Protein 6KWS (pdb70)

Organism: Candida albicans (strain SC5314 / ATCC MYA-2876) (NCBI:txid237561)

Structure (mmCIF, N/CA/C/O backbone):
data_6KWS
#
_entry.id   6KWS
#
_cell.length_a   149.594
_cell.length_b   149.594
_cell.length_c   149.594
_cell.angle_alpha   90.00
_cell.angle_beta   90.00
_cell.angle_gamma   90.00
#
_symmetry.space_group_name_H-M   'I 2 3'
#
loop_
_entity.id
_entity.type
_entity.pdbx_description
1 polymer 'Methylglyoxal reductase (NADPH-dependent)'
2 water water
#
loop_
_atom_site.group_PDB
_atom_site.id
_atom_site.type_symbol
_atom_site.label_atom_id
_atom_site.label_alt_id
_atom_site.label_comp_id
_atom_site.label_asym_id
_atom_site.label_entity_id
_atom_site.label_seq_id
_atom_site.pdbx_PDB_ins_code
_atom_site.Cartn_x
_atom_site.Cartn_y
_atom_site.Cartn_z
_atom_site.occupancy
_atom_site.B_iso_or_equiv
_atom_site.auth_seq_id
_atom_site.auth_comp_id
_atom_site.auth_asym_id
_atom_site.auth_atom_id
_atom_site.pdbx_PDB_model_num
ATOM 1 N N . PRO A 1 1 ? 39.568 49.161 76.785 1.00 69.97 4 PRO A N 1
ATOM 2 C CA . PRO A 1 1 ? 38.265 49.138 76.090 1.00 72.04 4 PRO A CA 1
ATOM 3 C C . PRO A 1 1 ? 38.174 48.067 74.991 1.00 69.38 4 PRO A C 1
ATOM 4 O O . PRO A 1 1 ? 38.142 48.428 73.817 1.00 74.86 4 PRO A O 1
ATOM 8 N N . ILE A 1 2 ? 38.101 46.780 75.358 1.00 58.92 5 ILE A N 1
ATOM 9 C CA . ILE A 1 2 ? 38.374 45.686 74.425 1.00 54.55 5 ILE A CA 1
ATOM 10 C C . ILE A 1 2 ? 37.082 45.181 73.778 1.00 53.37 5 ILE A C 1
ATOM 11 O O . ILE A 1 2 ? 36.012 45.166 74.391 1.00 57.00 5 ILE A O 1
ATOM 16 N N . THR A 1 3 ? 37.184 44.782 72.511 1.00 48.55 6 THR A N 1
ATOM 17 C CA . THR A 1 3 ? 36.048 44.598 71.615 1.00 46.67 6 THR A CA 1
ATOM 18 C C . THR A 1 3 ? 35.842 43.121 71.295 1.00 52.05 6 THR A C 1
ATOM 19 O O . THR A 1 3 ? 36.792 42.420 70.929 1.00 47.96 6 THR A O 1
ATOM 23 N N . VAL A 1 4 ? 34.588 42.667 71.366 1.00 50.69 7 VAL A N 1
ATOM 24 C CA . VAL A 1 4 ? 34.238 41.263 71.187 1.00 45.03 7 VAL A CA 1
ATOM 25 C C . VAL A 1 4 ? 33.215 41.140 70.072 1.00 43.50 7 VAL A C 1
ATOM 26 O O . VAL A 1 4 ? 32.205 41.851 70.079 1.00 49.77 7 VAL A O 1
ATOM 30 N N . ILE A 1 5 ? 33.460 40.226 69.131 1.00 41.96 8 ILE A N 1
ATOM 31 C CA . ILE A 1 5 ? 32.487 39.887 68.097 1.00 41.53 8 ILE A CA 1
ATOM 32 C C . ILE A 1 5 ? 31.717 38.642 68.521 1.00 42.04 8 ILE A C 1
ATOM 33 O O . ILE A 1 5 ? 32.315 37.628 68.903 1.00 39.42 8 ILE A O 1
ATOM 38 N N . VAL A 1 6 ? 30.393 38.706 68.429 1.00 37.22 9 VAL A N 1
ATOM 39 C CA . VAL A 1 6 ? 29.527 37.601 68.792 1.00 36.30 9 VAL A CA 1
ATOM 40 C C . VAL A 1 6 ? 28.625 37.324 67.602 1.00 38.26 9 VAL A C 1
ATOM 41 O O . VAL A 1 6 ? 27.846 38.193 67.196 1.00 43.31 9 VAL A O 1
ATOM 45 N N . SER A 1 7 ? 28.723 36.127 67.041 1.00 37.87 10 SER A N 1
ATOM 46 C CA . SER A 1 7 ? 27.866 35.761 65.926 1.00 40.20 10 SER A CA 1
ATOM 47 C C . SER A 1 7 ? 26.559 35.172 66.429 1.00 41.66 10 SER A C 1
ATOM 48 O O . SER A 1 7 ? 26.518 34.513 67.472 1.00 40.04 10 SER A O 1
ATOM 51 N N . GLY A 1 8 ? 25.490 35.397 65.661 1.00 39.50 11 GLY A N 1
ATOM 52 C CA . GLY A 1 8 ? 24.178 34.898 66.021 1.00 39.02 11 GLY A CA 1
ATOM 53 C C . GLY A 1 8 ? 23.683 35.501 67.321 1.00 46.62 11 GLY A C 1
ATOM 54 O O . GLY A 1 8 ? 23.213 34.781 68.211 1.00 44.40 11 GLY A O 1
ATOM 55 N N . ALA A 1 9 ? 23.770 36.833 67.431 1.00 44.05 12 ALA A N 1
ATOM 56 C CA . ALA A 1 9 ? 23.612 37.525 68.704 1.00 37.55 12 ALA A CA 1
ATOM 57 C C . ALA A 1 9 ? 22.185 37.509 69.250 1.00 46.58 12 ALA A C 1
ATOM 58 O O . ALA A 1 9 ? 21.989 37.856 70.426 1.00 43.37 12 ALA A O 1
ATOM 60 N N . THR A 1 10 ? 21.186 37.132 68.444 1.00 44.82 13 THR A N 1
ATOM 61 C CA . THR A 1 10 ? 19.827 36.991 68.953 1.00 42.78 13 THR A CA 1
ATOM 62 C C . THR A 1 10 ? 19.498 35.577 69.419 1.00 41.41 13 THR A C 1
ATOM 63 O O . THR A 1 10 ? 18.381 35.356 69.900 1.00 39.80 13 THR A O 1
ATOM 67 N N . GLY A 1 11 ? 20.413 34.615 69.263 1.00 32.80 14 GLY A N 1
ATOM 68 C CA . GLY A 1 11 ? 20.168 33.269 69.753 1.00 30.85 14 GLY A CA 1
ATOM 69 C C . GLY A 1 11 ? 19.984 33.224 71.271 1.00 35.70 14 GLY A C 1
ATOM 70 O O . GLY A 1 11 ? 20.206 34.194 72.003 1.00 38.23 14 GLY A O 1
ATOM 71 N N . PHE A 1 12 ? 19.589 32.039 71.744 1.00 29.02 15 PHE A N 1
ATOM 72 C CA . PHE A 1 12 ? 19.211 31.831 73.145 1.00 27.57 15 PHE A CA 1
ATOM 73 C C . PHE A 1 12 ? 20.400 32.009 74.087 1.00 32.32 15 PHE A C 1
ATOM 74 O O . PHE A 1 12 ? 20.378 32.848 74.996 1.00 37.24 15 PHE A O 1
ATOM 82 N N . ILE A 1 13 ? 21.446 31.209 73.905 1.00 34.70 16 ILE A N 1
ATOM 83 C CA . ILE A 1 13 ? 22.656 31.420 74.694 1.00 31.46 16 ILE A CA 1
ATOM 84 C C . ILE A 1 13 ? 23.233 32.799 74.407 1.00 34.82 16 ILE A C 1
ATOM 85 O O . ILE A 1 13 ? 23.709 33.488 75.316 1.00 36.73 16 ILE A O 1
ATOM 90 N N . ALA A 1 14 ? 23.175 33.238 73.144 1.00 37.77 17 ALA A N 1
ATOM 91 C CA . ALA A 1 14 ? 23.952 34.406 72.732 1.00 36.38 17 ALA A CA 1
ATOM 92 C C . ALA A 1 14 ? 23.475 35.673 73.431 1.00 38.49 17 ALA A C 1
ATOM 93 O O . ALA A 1 14 ? 24.287 36.436 73.976 1.00 37.59 17 ALA A O 1
ATOM 95 N N . GLN A 1 15 ? 22.160 35.913 73.428 1.00 36.36 18 GLN A N 1
ATOM 96 C CA . GLN A 1 15 ? 21.619 37.068 74.135 1.00 36.74 18 GLN A CA 1
ATOM 97 C C . GLN A 1 15 ? 22.146 37.136 75.562 1.00 36.20 18 GLN A C 1
ATOM 98 O O . GLN A 1 15 ? 22.453 38.218 76.075 1.00 37.69 18 GLN A O 1
ATOM 104 N N . HIS A 1 16 ? 22.274 35.984 76.214 1.00 36.14 19 HIS A N 1
ATOM 105 C CA . HIS A 1 16 ? 22.783 35.974 77.576 1.00 33.73 19 HIS A CA 1
ATOM 106 C C . HIS A 1 16 ? 24.256 36.362 77.613 1.00 36.63 19 HIS A C 1
ATOM 107 O O . HIS A 1 16 ? 24.677 37.157 78.468 1.00 35.13 19 HIS A O 1
ATOM 114 N N . VAL A 1 17 ? 25.048 35.835 76.677 1.00 34.06 20 VAL A N 1
ATOM 115 C CA . VAL A 1 17 ? 26.441 36.253 76.560 1.00 34.82 20 VAL A CA 1
ATOM 116 C C . VAL A 1 17 ? 26.525 37.765 76.359 1.00 36.25 20 VAL A C 1
ATOM 117 O O . VAL A 1 17 ? 27.314 38.463 77.013 1.00 33.90 20 VAL A O 1
ATOM 121 N N . VAL A 1 18 ? 25.688 38.293 75.465 1.00 32.24 21 VAL A N 1
ATOM 122 C CA . VAL A 1 18 ? 25.711 39.720 75.169 1.00 33.23 21 VAL A CA 1
ATOM 123 C C . VAL A 1 18 ? 25.432 40.533 76.427 1.00 36.10 21 VAL A C 1
ATOM 124 O O . VAL A 1 18 ? 26.163 41.481 76.753 1.00 34.81 21 VAL A O 1
ATOM 128 N N . LYS A 1 19 ? 24.359 40.179 77.145 1.00 36.84 22 LYS A N 1
ATOM 129 C CA . LYS A 1 19 ? 24.020 40.863 78.391 1.00 32.90 22 LYS A CA 1
ATOM 130 C C . LYS A 1 19 ? 25.182 40.825 79.376 1.00 32.77 22 LYS A C 1
ATOM 131 O O . LYS A 1 19 ? 25.549 41.846 79.966 1.00 31.57 22 LYS A O 1
ATOM 137 N N . GLN A 1 20 ? 25.788 39.654 79.560 1.00 35.73 23 GLN A N 1
ATOM 138 C CA . GLN A 1 20 ? 26.904 39.580 80.495 1.00 36.66 23 GLN A CA 1
ATOM 139 C C . GLN A 1 20 ? 28.121 40.341 79.982 1.00 41.88 23 GLN A C 1
ATOM 140 O O . GLN A 1 20 ? 28.800 41.017 80.764 1.00 43.21 23 GLN A O 1
ATOM 146 N N . LEU A 1 21 ? 28.411 40.252 78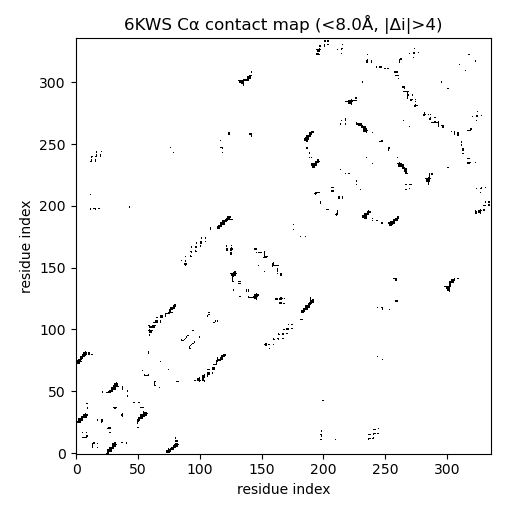.677 1.00 38.35 24 LEU A N 1
ATOM 147 C CA . LEU A 1 21 ? 29.508 41.033 78.112 1.00 33.82 24 LEU A CA 1
ATOM 148 C C . LEU A 1 21 ? 29.293 42.529 78.325 1.00 38.87 24 LEU A C 1
ATOM 149 O O . LEU A 1 21 ? 30.215 43.234 78.734 1.00 44.97 24 LEU A O 1
ATOM 154 N N . LEU A 1 22 ? 28.081 43.039 78.058 1.00 40.83 25 LEU A N 1
ATOM 155 C CA . LEU A 1 22 ? 27.833 44.475 78.234 1.00 37.64 25 LEU A CA 1
ATOM 156 C C . LEU A 1 22 ? 28.082 44.914 79.666 1.00 42.01 25 LEU A C 1
ATOM 157 O O . LEU A 1 22 ? 28.608 46.009 79.906 1.00 49.87 25 LEU A O 1
ATOM 162 N N . ALA A 1 23 ? 27.700 44.080 80.633 1.00 41.96 26 ALA A N 1
ATOM 163 C CA . ALA A 1 23 ? 27.853 44.431 82.040 1.00 42.63 26 ALA A CA 1
ATOM 164 C C . ALA A 1 23 ? 29.298 44.382 82.518 1.00 44.90 26 ALA A C 1
ATOM 165 O O . ALA A 1 23 ? 29.569 44.813 83.637 1.00 54.58 26 ALA A O 1
ATOM 167 N N . LYS A 1 24 ? 30.222 43.845 81.726 1.00 47.39 27 LYS A N 1
ATOM 168 C CA . LYS A 1 24 ? 31.647 43.945 82.007 1.00 47.78 27 LYS A CA 1
ATOM 169 C C . LYS A 1 24 ? 32.319 45.001 81.132 1.00 49.33 27 LYS A C 1
ATOM 170 O O . LYS A 1 24 ? 33.535 44.963 80.940 1.00 50.82 27 LYS A O 1
ATOM 176 N N . ASN A 1 25 ? 31.537 45.928 80.582 1.00 49.60 28 ASN A N 1
ATOM 177 C CA . ASN A 1 25 ? 32.044 47.062 79.809 1.00 55.21 28 ASN A CA 1
ATOM 178 C C . ASN A 1 25 ? 32.945 46.635 78.647 1.00 52.37 28 ASN A C 1
ATOM 179 O O . ASN A 1 25 ? 33.920 47.320 78.323 1.00 52.12 28 ASN A O 1
ATOM 184 N N . TYR A 1 26 ? 32.630 45.517 77.999 1.00 46.45 29 TYR A N 1
ATOM 185 C CA . TYR A 1 26 ? 33.217 45.244 76.695 1.00 46.61 29 TYR A CA 1
ATOM 186 C C . TYR A 1 26 ? 32.453 45.983 75.605 1.00 49.20 29 TYR A C 1
ATOM 187 O O . TYR A 1 26 ? 31.275 46.323 75.755 1.00 50.05 29 TYR A O 1
ATOM 196 N N . GLN A 1 27 ? 33.127 46.231 74.494 1.00 48.42 30 GLN A N 1
ATOM 197 C CA . GLN A 1 27 ? 32.435 46.712 73.310 1.00 54.94 30 GLN A CA 1
ATOM 198 C C . GLN A 1 27 ? 32.040 45.490 72.491 1.00 49.66 30 GLN A C 1
ATOM 199 O O . GLN A 1 27 ? 32.896 44.680 72.113 1.00 47.43 30 GLN A O 1
ATOM 205 N N . VAL A 1 28 ? 30.743 45.332 72.261 1.00 45.46 31 VAL A N 1
ATOM 206 C CA . VAL A 1 28 ? 30.203 44.141 71.624 1.00 45.17 31 VAL A CA 1
ATOM 207 C C . VAL A 1 28 ? 29.754 44.488 70.215 1.00 39.03 31 VAL A C 1
ATOM 208 O O . VAL A 1 28 ? 29.052 45.482 69.999 1.00 42.29 31 VAL A O 1
ATOM 212 N N . ILE A 1 29 ? 30.171 43.672 69.263 1.00 36.48 32 ILE A N 1
ATOM 213 C CA . ILE A 1 29 ? 29.665 43.719 67.905 1.00 43.75 32 ILE A CA 1
ATOM 214 C C . ILE A 1 29 ? 28.984 42.387 67.657 1.00 40.70 32 ILE A C 1
ATOM 215 O O . ILE A 1 29 ? 29.648 41.347 67.544 1.00 41.72 32 ILE A O 1
ATOM 220 N N . GLY A 1 30 ? 27.674 42.401 67.582 1.00 35.30 33 GLY A N 1
ATOM 221 C CA . GLY A 1 30 ? 26.952 41.187 67.309 1.00 36.04 33 GLY A CA 1
ATOM 222 C C . GLY A 1 30 ? 26.717 41.054 65.825 1.00 38.13 33 GLY A C 1
ATOM 223 O O . GLY A 1 30 ? 26.577 42.037 65.115 1.00 43.00 33 GLY A O 1
ATOM 224 N N . THR A 1 31 ? 26.694 39.822 65.348 1.00 35.39 34 THR A N 1
ATOM 225 C CA . THR A 1 31 ? 26.260 39.603 63.985 1.00 37.40 34 THR A CA 1
ATOM 226 C C . THR A 1 31 ? 24.859 39.026 64.034 1.00 40.82 34 THR A C 1
ATOM 227 O O . THR A 1 31 ? 24.529 38.221 64.917 1.00 38.28 34 THR A O 1
ATOM 231 N N . VAL A 1 32 ? 24.033 39.474 63.097 1.00 39.55 35 VAL A N 1
ATOM 232 C CA . VAL A 1 32 ? 22.637 39.088 63.017 1.00 41.95 35 VAL A CA 1
ATOM 233 C C . VAL A 1 32 ? 22.332 38.890 61.550 1.00 39.72 35 VAL A C 1
ATOM 234 O O . VAL A 1 32 ? 23.093 39.317 60.681 1.00 43.68 35 VAL A O 1
ATOM 238 N N . ARG A 1 33 ? 21.197 38.248 61.276 1.00 42.50 36 ARG A N 1
ATOM 239 C CA . ARG A 1 33 ? 20.874 37.856 59.907 1.00 49.08 36 ARG A CA 1
ATOM 240 C C . ARG A 1 33 ? 20.102 38.913 59.132 1.00 49.23 36 ARG A C 1
ATOM 241 O O . ARG A 1 33 ? 20.000 38.776 57.906 1.00 48.26 36 ARG A O 1
ATOM 249 N N . SER A 1 34 ? 19.550 39.940 59.799 1.00 39.77 37 SER A N 1
ATOM 250 C CA . SER A 1 34 ? 18.820 41.006 59.118 1.00 39.34 37 SER A CA 1
ATOM 251 C C . SER A 1 34 ? 18.845 42.277 59.958 1.00 44.04 37 SER A C 1
ATOM 252 O O . SER A 1 34 ? 19.212 42.260 61.134 1.00 45.21 37 SER A O 1
ATOM 255 N N . THR A 1 35 ? 18.434 43.388 59.332 1.00 42.93 38 THR A N 1
ATOM 256 C CA . THR A 1 35 ? 18.287 44.647 60.059 1.00 44.02 38 THR A CA 1
ATOM 257 C C . THR A 1 35 ? 17.223 44.537 61.146 1.00 42.94 38 THR A C 1
ATOM 258 O O . THR A 1 35 ? 17.394 45.075 62.250 1.00 41.78 38 THR A O 1
ATOM 262 N N . ALA A 1 36 ? 16.107 43.862 60.849 1.00 39.04 39 ALA A N 1
ATOM 263 C CA . ALA A 1 36 ? 15.081 43.659 61.869 1.00 41.09 39 ALA A CA 1
ATOM 264 C C . ALA A 1 36 ? 15.668 42.990 63.106 1.00 40.11 39 ALA A C 1
ATOM 265 O O . ALA A 1 36 ? 15.520 43.495 64.224 1.00 35.62 39 ALA A O 1
ATOM 267 N N . LYS A 1 37 ? 16.364 41.863 62.915 1.00 37.55 40 LYS A N 1
ATOM 268 C CA . LYS A 1 37 ? 16.990 41.178 64.040 1.00 39.42 40 LYS A CA 1
ATOM 269 C C . LYS A 1 37 ? 17.908 42.111 64.815 1.00 41.02 40 LYS A C 1
ATOM 270 O O . LYS A 1 37 ? 17.907 42.100 66.051 1.00 40.05 40 LYS A O 1
ATOM 276 N N . GLY A 1 38 ? 18.682 42.938 64.100 1.00 40.20 41 GLY A N 1
ATOM 277 C CA . GLY A 1 38 ? 19.661 43.797 64.753 1.00 33.85 41 GLY A CA 1
ATOM 278 C C . GLY A 1 38 ? 19.028 44.978 65.463 1.00 37.74 41 GLY A C 1
ATOM 279 O O . GLY A 1 38 ? 19.349 45.255 66.623 1.00 37.01 41 GLY A O 1
ATOM 280 N N . ASP A 1 39 ? 18.123 45.692 64.778 1.00 38.74 42 ASP A N 1
ATOM 281 C CA . ASP A 1 39 ? 17.368 46.753 65.443 1.00 44.21 42 ASP A CA 1
ATOM 282 C C . ASP A 1 39 ? 16.678 46.221 66.691 1.00 43.08 42 ASP A C 1
ATOM 283 O O . ASP A 1 39 ? 16.666 46.876 67.741 1.00 40.50 42 ASP A O 1
ATOM 288 N N . HIS A 1 40 ? 16.113 45.017 66.594 1.00 42.82 43 HIS A N 1
ATOM 289 C CA . HIS A 1 40 ? 15.448 44.411 67.737 1.00 38.48 43 HIS A CA 1
ATOM 290 C C . HIS A 1 40 ? 16.411 44.244 68.899 1.00 40.32 43 HIS A C 1
ATOM 291 O O . HIS A 1 40 ? 16.106 44.613 70.041 1.00 37.19 43 HIS A O 1
ATOM 298 N N . LEU A 1 41 ? 17.587 43.694 68.619 1.00 40.34 44 LEU A N 1
ATOM 299 C CA . LEU A 1 41 ? 18.559 43.459 69.672 1.00 36.60 44 LEU A CA 1
ATOM 300 C C . LEU A 1 41 ? 18.961 44.761 70.339 1.00 41.46 44 LEU A C 1
ATOM 301 O O . LEU A 1 41 ? 18.998 44.844 71.572 1.00 42.82 44 LEU A O 1
ATOM 306 N N . LEU A 1 42 ? 19.239 45.805 69.549 1.00 39.80 45 LEU A N 1
ATOM 307 C CA . LEU A 1 42 ? 19.663 47.042 70.192 1.00 39.12 45 LEU A CA 1
ATOM 308 C C . LEU A 1 42 ? 18.536 47.644 71.028 1.00 43.49 45 LEU A C 1
ATOM 309 O O . LEU A 1 42 ? 18.808 48.292 72.044 1.00 45.08 45 LEU A O 1
ATOM 314 N N . LYS A 1 43 ? 17.272 47.403 70.664 1.00 38.01 46 LYS A N 1
ATOM 315 C CA . LYS A 1 43 ? 16.176 47.971 71.443 1.00 37.57 46 LYS A CA 1
ATOM 316 C C . LYS A 1 43 ? 15.969 47.237 72.771 1.00 40.10 46 LYS A C 1
ATOM 317 O O . LYS A 1 43 ? 15.703 47.872 73.801 1.00 41.69 46 LYS A O 1
ATOM 323 N N . LEU A 1 44 ? 16.042 45.903 72.767 1.00 39.87 47 LEU A N 1
ATOM 324 C CA . LEU A 1 44 ? 15.979 45.155 74.022 1.00 36.36 47 LEU A CA 1
ATOM 325 C C . LEU A 1 44 ? 16.931 45.731 75.058 1.00 40.96 47 LEU A C 1
ATOM 326 O O . LEU A 1 44 ? 16.570 45.873 76.231 1.00 46.99 47 LEU A O 1
ATOM 331 N N . PHE A 1 45 ? 18.149 46.082 74.646 1.00 39.14 48 PHE A N 1
ATOM 332 C CA . PHE A 1 45 ? 19.135 46.622 75.569 1.00 36.59 48 PHE A CA 1
ATOM 333 C C . PHE A 1 45 ? 19.090 48.141 75.649 1.00 38.32 48 PHE A C 1
ATOM 334 O O . PHE A 1 45 ? 19.934 48.739 76.318 1.00 38.78 48 PHE A O 1
ATOM 342 N N . ASN A 1 46 ? 18.130 48.770 74.978 1.00 38.95 49 ASN A N 1
ATOM 343 C CA . ASN A 1 46 ? 17.951 50.217 75.016 1.00 38.09 49 ASN A CA 1
ATOM 344 C C . ASN A 1 46 ? 19.151 50.953 74.443 1.00 40.53 49 ASN A C 1
ATOM 345 O O . ASN A 1 46 ? 19.581 51.970 74.982 1.00 48.52 49 ASN A O 1
ATOM 350 N N . ASN A 1 47 ? 19.686 50.441 73.333 1.00 42.78 50 ASN A N 1
ATOM 351 C CA . ASN A 1 47 ? 20.711 51.082 72.521 1.00 44.58 50 ASN A CA 1
ATOM 352 C C . ASN A 1 47 ? 21.869 51.642 73.368 1.00 45.42 50 ASN A C 1
ATOM 353 O O . ASN A 1 47 ? 22.120 52.870 73.323 1.00 45.01 50 ASN A O 1
ATOM 358 N N . PRO A 1 48 ? 22.565 50.815 74.117 1.00 44.75 51 PRO A N 1
ATOM 359 C CA . PRO A 1 48 ? 23.753 51.304 74.821 1.00 40.23 51 PRO A CA 1
ATOM 360 C C . PRO A 1 48 ? 24.854 51.680 73.838 1.00 47.23 51 PRO A C 1
ATOM 361 O O . PRO A 1 48 ? 24.859 51.274 72.670 1.00 46.12 51 PRO A O 1
ATOM 365 N N . LYS A 1 49 ? 25.787 52.496 74.345 1.00 52.06 52 LYS A N 1
ATOM 366 C CA . LYS A 1 49 ? 26.963 52.916 73.582 1.00 53.48 52 LYS A CA 1
ATOM 367 C C . LYS A 1 49 ? 27.821 51.722 73.186 1.00 52.51 52 LYS A C 1
ATOM 368 O O . LYS A 1 49 ? 28.385 51.687 72.087 1.00 47.80 52 LYS A O 1
ATOM 374 N N . ASN A 1 50 ? 27.931 50.735 74.076 1.00 52.05 53 ASN A N 1
ATOM 375 C CA . ASN A 1 50 ? 28.835 49.603 73.925 1.00 49.39 53 ASN A CA 1
ATOM 376 C C . ASN A 1 50 ? 28.329 48.526 72.969 1.00 49.66 53 ASN A C 1
ATOM 377 O O . ASN A 1 50 ? 28.962 47.464 72.890 1.00 45.17 53 ASN A O 1
ATOM 382 N N . LEU A 1 51 ? 27.218 48.743 72.261 1.00 40.49 54 LEU A N 1
ATOM 383 C CA . LEU A 1 51 ? 26.570 47.667 71.529 1.00 36.09 54 LEU A CA 1
ATOM 384 C C . LEU A 1 51 ? 26.297 48.097 70.105 1.00 34.83 54 LEU A C 1
ATOM 385 O O . LEU A 1 51 ? 25.778 49.190 69.877 1.00 46.04 54 LEU A O 1
ATOM 390 N N . SER A 1 52 ? 26.608 47.226 69.158 1.00 35.67 55 SER A N 1
ATOM 391 C CA . SER A 1 52 ? 26.339 47.491 67.751 1.00 38.29 55 SER A CA 1
ATOM 392 C C . SER A 1 52 ? 26.341 46.155 67.026 1.00 41.86 55 SER A C 1
ATOM 393 O O . SER A 1 52 ? 26.775 45.133 67.571 1.00 38.54 55 SER A O 1
ATOM 396 N N . TYR A 1 53 ? 25.875 46.177 65.778 1.00 40.83 56 TYR A N 1
ATOM 397 C CA . TYR A 1 53 ? 25.713 44.937 65.035 1.00 40.73 56 TYR A CA 1
ATOM 398 C C . TYR A 1 53 ? 26.130 45.088 63.576 1.00 41.38 56 TYR A C 1
ATOM 399 O O . TYR A 1 53 ? 26.113 46.184 63.008 1.00 43.89 56 TYR A O 1
ATOM 408 N N . GLU A 1 54 ? 26.493 43.958 62.975 1.00 43.45 57 GLU A N 1
ATOM 409 C CA . GLU A 1 54 ? 26.717 43.845 61.543 1.00 43.01 57 GLU A CA 1
ATOM 410 C C . GLU A 1 54 ? 25.893 42.681 61.015 1.00 40.43 57 GLU A C 1
ATOM 411 O O . GLU A 1 54 ? 25.569 41.746 61.750 1.00 45.20 57 GLU A O 1
ATOM 417 N N . ILE A 1 55 ? 25.547 42.731 59.735 1.00 44.10 58 ILE A N 1
ATOM 418 C CA . ILE A 1 55 ? 24.663 41.732 59.141 1.00 45.28 58 ILE A CA 1
ATOM 419 C C . ILE A 1 55 ? 25.472 40.666 58.419 1.00 47.03 58 ILE A C 1
ATOM 420 O O . ILE A 1 55 ? 26.298 40.982 57.554 1.00 45.05 58 ILE A O 1
ATOM 425 N N . VAL A 1 56 ? 25.214 39.401 58.763 1.00 44.70 59 VAL A N 1
ATOM 426 C CA . VAL A 1 56 ? 25.762 38.236 58.081 1.00 40.88 59 VAL A CA 1
ATOM 427 C C . VAL A 1 56 ? 24.619 37.263 57.828 1.00 48.30 59 VAL A C 1
ATOM 428 O O . VAL A 1 56 ? 24.211 36.526 58.737 1.00 46.93 59 VAL A O 1
ATOM 432 N N . GLU A 1 57 ? 24.109 37.237 56.586 1.00 53.78 60 GLU A N 1
ATOM 433 C CA . GLU A 1 57 ? 22.831 36.579 56.299 1.00 53.60 60 GLU A CA 1
ATOM 434 C C . GLU A 1 57 ? 22.932 35.057 56.350 1.00 54.86 60 GLU A C 1
ATOM 435 O O . GLU A 1 57 ? 22.031 34.402 56.888 1.00 55.53 60 GLU A O 1
ATOM 441 N N . ASP A 1 58 ? 23.997 34.465 55.799 1.00 54.38 61 ASP A N 1
ATOM 442 C CA . ASP A 1 58 ? 24.242 33.032 55.955 1.00 59.37 61 ASP A CA 1
ATOM 443 C C . ASP A 1 58 ? 25.626 32.844 56.546 1.00 57.89 61 ASP A C 1
ATOM 444 O O . ASP A 1 58 ? 26.626 33.134 55.882 1.00 60.05 61 ASP A O 1
ATOM 449 N N . VAL A 1 59 ? 25.684 32.346 57.788 1.00 58.49 62 VAL A N 1
ATOM 450 C CA . VAL A 1 59 ? 26.952 32.366 58.514 1.00 58.23 62 VAL A CA 1
ATOM 451 C C . VAL A 1 59 ? 27.834 31.188 58.154 1.00 51.58 62 VAL A C 1
ATOM 452 O O . VAL A 1 59 ? 28.995 31.151 58.570 1.00 54.14 62 VAL A O 1
ATOM 456 N N . GLY A 1 60 ? 27.353 30.264 57.332 1.00 54.98 63 GLY A N 1
ATOM 457 C CA . GLY A 1 60 ? 28.179 29.148 56.924 1.00 53.05 63 GLY A CA 1
ATOM 458 C C . GLY A 1 60 ? 28.839 29.281 55.564 1.00 55.28 63 GLY A C 1
ATOM 459 O O . GLY A 1 60 ? 29.688 28.452 55.218 1.00 58.01 63 GLY A O 1
ATOM 460 N N . THR A 1 61 ? 28.481 30.300 54.781 1.00 54.77 64 THR A N 1
ATOM 461 C CA . THR A 1 61 ? 28.998 30.407 53.421 1.00 53.50 64 THR A CA 1
ATOM 462 C C . THR A 1 61 ? 30.434 30.929 53.410 1.00 52.01 64 THR A C 1
ATOM 463 O O . THR A 1 61 ? 30.939 31.487 54.388 1.00 50.95 64 THR A O 1
ATOM 467 N N . LYS A 1 62 ? 31.093 30.737 52.272 1.00 57.66 65 LYS A N 1
ATOM 468 C CA . LYS A 1 62 ? 32.483 31.153 52.123 1.00 59.12 65 LYS A CA 1
ATOM 469 C C . LYS A 1 62 ? 32.591 32.666 52.250 1.00 53.87 65 LYS A C 1
ATOM 470 O O . LYS A 1 62 ? 31.892 33.404 51.551 1.00 49.57 65 LYS A O 1
ATOM 476 N N . GLY A 1 63 ? 33.443 33.132 53.157 1.00 52.69 66 GLY A N 1
ATOM 477 C CA . GLY A 1 63 ? 33.626 34.563 53.274 1.00 48.07 66 GLY A CA 1
ATOM 478 C C . GLY A 1 63 ? 32.531 35.325 53.996 1.00 55.94 66 GLY A C 1
ATOM 479 O O . GLY A 1 63 ? 32.550 36.561 53.980 1.00 53.47 66 GLY A O 1
ATOM 480 N N . ALA A 1 64 ? 31.585 34.637 54.649 1.00 55.70 67 ALA A N 1
ATOM 481 C CA . ALA A 1 64 ? 30.485 35.329 55.318 1.00 51.91 67 ALA A CA 1
ATOM 482 C C . ALA A 1 64 ? 30.987 36.385 56.301 1.00 51.42 67 ALA A C 1
ATOM 483 O O . ALA A 1 64 ? 30.392 37.464 56.423 1.00 50.72 67 ALA A O 1
ATOM 485 N N . PHE A 1 65 ? 32.093 36.105 56.992 1.00 47.88 68 PHE A N 1
ATOM 486 C CA . PHE A 1 65 ? 32.579 36.960 58.065 1.00 49.32 68 PHE A CA 1
ATOM 487 C C . PHE A 1 65 ? 33.767 37.845 57.669 1.00 56.18 68 PHE A C 1
ATOM 488 O O . PHE A 1 65 ? 34.405 38.427 58.557 1.00 54.78 68 PHE A O 1
ATOM 496 N N . ASP A 1 66 ? 34.081 37.976 56.372 1.00 54.81 69 ASP A N 1
ATOM 497 C CA . ASP A 1 66 ? 35.263 38.751 55.984 1.00 57.49 69 ASP A CA 1
ATOM 498 C C . ASP A 1 66 ? 35.031 40.237 56.184 1.00 54.94 69 ASP A C 1
ATOM 499 O O . ASP A 1 66 ? 35.821 40.918 56.849 1.00 54.57 69 ASP A O 1
ATOM 504 N N . LYS A 1 67 ? 33.950 40.755 55.602 1.00 53.03 70 LYS A N 1
ATOM 505 C CA . LYS A 1 67 ? 33.700 42.190 55.640 1.00 58.54 70 LYS A CA 1
ATOM 506 C C . LYS A 1 67 ? 33.590 42.696 57.076 1.00 56.45 70 LYS A C 1
ATOM 507 O O . LYS A 1 67 ? 34.119 43.769 57.403 1.00 53.72 70 LYS A O 1
ATOM 513 N N . VAL A 1 68 ? 32.973 41.918 57.964 1.00 51.81 71 VAL A N 1
ATOM 514 C CA . VAL A 1 68 ? 32.919 42.346 59.356 1.00 54.56 71 VAL A CA 1
ATOM 515 C C . VAL A 1 68 ? 34.298 42.239 60.013 1.00 53.38 71 VAL A C 1
ATOM 516 O O . VAL A 1 68 ? 34.677 43.094 60.824 1.00 56.62 71 VAL A O 1
ATOM 520 N N . LEU A 1 69 ? 35.082 41.216 59.660 1.00 48.05 72 LEU A N 1
ATOM 521 C CA . LEU A 1 69 ? 36.433 41.117 60.213 1.00 51.90 72 LEU A CA 1
ATOM 522 C C . LEU A 1 69 ? 37.335 42.251 59.732 1.00 55.41 72 LEU A C 1
ATOM 523 O O . LEU A 1 69 ? 38.148 42.775 60.507 1.00 58.00 72 LEU A O 1
ATOM 528 N N . GLN A 1 70 ? 37.214 42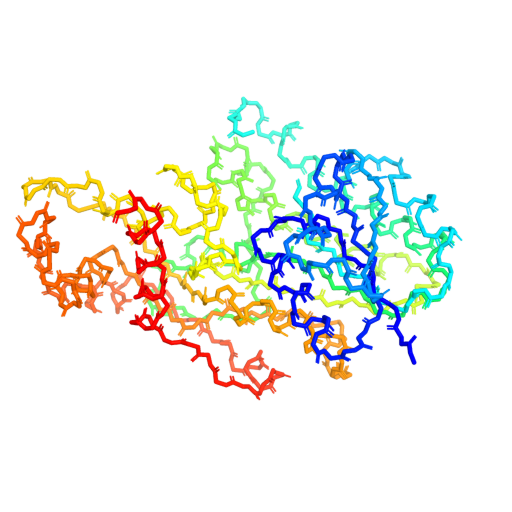.645 58.462 1.00 50.97 73 GLN A N 1
ATOM 529 C CA . GLN A 1 70 ? 38.057 43.721 57.950 1.00 51.22 73 GLN A CA 1
ATOM 530 C C . GLN A 1 70 ? 37.653 45.075 58.525 1.00 58.97 73 GLN A C 1
ATOM 531 O O . GLN A 1 70 ? 38.514 45.859 58.941 1.00 65.96 73 GLN A O 1
ATOM 537 N N . LYS A 1 71 ? 36.355 45.371 58.567 1.00 56.75 74 LYS A N 1
ATOM 538 C CA . LYS A 1 71 ? 35.911 46.654 59.100 1.00 54.80 74 LYS A CA 1
ATOM 539 C C . LYS A 1 71 ? 36.233 46.841 60.576 1.00 59.56 74 LYS A C 1
ATOM 540 O O . LYS A 1 71 ? 36.278 47.985 61.040 1.00 60.29 74 LYS A O 1
ATOM 546 N N . HIS A 1 72 ? 36.411 45.759 61.338 1.00 57.81 75 HIS A N 1
ATOM 547 C CA . HIS A 1 72 ? 36.612 45.903 62.778 1.00 60.36 75 HIS A CA 1
ATOM 548 C C . HIS A 1 72 ? 37.906 45.240 63.231 1.00 62.38 75 HIS A C 1
ATOM 549 O O . HIS A 1 72 ? 37.894 44.307 64.045 1.00 60.70 75 HIS A O 1
ATOM 556 N N . GLY A 1 73 ? 39.034 45.742 62.729 1.00 57.26 76 GLY A N 1
ATOM 557 C CA . GLY A 1 73 ? 40.328 45.168 63.044 1.00 50.69 76 GLY A CA 1
ATOM 558 C C . GLY A 1 73 ? 40.756 45.318 64.486 1.00 50.73 76 GLY A C 1
ATOM 559 O O . GLY A 1 73 ? 41.817 44.796 64.849 1.00 55.31 76 GLY A O 1
ATOM 560 N N . GLU A 1 74 ? 39.974 46.003 65.314 1.00 50.78 77 GLU A N 1
ATOM 561 C CA . GLU A 1 74 ? 40.298 46.140 66.728 1.00 52.09 77 GLU A CA 1
ATOM 562 C C . GLU A 1 74 ? 39.700 45.022 67.581 1.00 57.04 77 GLU A C 1
ATOM 563 O O . GLU A 1 74 ? 39.908 45.007 68.804 1.00 55.66 77 GLU A O 1
ATOM 569 N N . ALA A 1 75 ? 38.960 44.095 66.970 1.00 54.09 78 ALA A N 1
ATOM 570 C CA . ALA A 1 75 ? 38.392 42.974 67.707 1.00 53.02 78 ALA A CA 1
ATOM 571 C C . ALA A 1 75 ? 39.491 42.009 68.152 1.00 51.76 78 ALA A C 1
ATOM 572 O O . ALA A 1 75 ? 40.313 41.572 67.343 1.00 53.26 78 ALA A O 1
ATOM 574 N N . LYS A 1 76 ? 39.498 41.676 69.442 1.00 46.11 79 LYS A N 1
ATOM 575 C CA . LYS A 1 76 ? 40.448 40.732 70.008 1.00 50.78 79 LYS A CA 1
ATOM 576 C C . LYS A 1 76 ? 39.864 39.343 70.219 1.00 51.00 79 LYS A C 1
ATOM 577 O O . LYS A 1 76 ? 40.624 38.369 70.270 1.00 53.03 79 LYS A O 1
ATOM 583 N N . VAL A 1 77 ? 38.546 39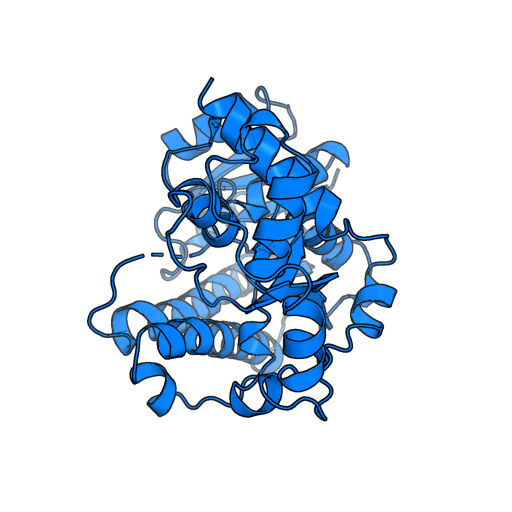.233 70.356 1.00 46.48 80 VAL A N 1
ATOM 584 C CA . VAL A 1 77 ? 37.880 37.981 70.682 1.00 42.88 80 VAL A CA 1
ATOM 585 C C . VAL A 1 77 ? 36.780 37.746 69.666 1.00 42.61 80 VAL A C 1
ATOM 586 O O . VAL A 1 77 ? 36.046 38.676 69.313 1.00 43.56 80 VAL A O 1
ATOM 590 N N . PHE A 1 78 ? 36.655 36.508 69.205 1.00 37.34 81 PHE A N 1
ATOM 591 C CA . PHE A 1 78 ? 35.534 36.109 68.364 1.00 41.23 81 PHE A CA 1
ATOM 592 C C . PHE A 1 78 ? 34.783 34.972 69.055 1.00 42.21 81 PHE A C 1
ATOM 593 O O . PHE A 1 78 ? 35.278 33.839 69.114 1.00 42.22 81 PHE A O 1
ATOM 601 N N . LEU A 1 79 ? 33.585 35.271 69.564 1.00 39.31 82 LEU A N 1
ATOM 602 C CA . LEU A 1 79 ? 32.690 34.274 70.146 1.00 38.69 82 LEU A CA 1
ATOM 603 C C . LEU A 1 79 ? 31.735 33.780 69.066 1.00 39.93 82 LEU A C 1
ATOM 604 O O . LEU A 1 79 ? 30.858 34.524 68.619 1.00 44.52 82 LEU A O 1
ATOM 609 N N . HIS A 1 80 ? 31.880 32.529 68.664 1.00 37.73 83 HIS A N 1
ATOM 610 C CA . HIS A 1 80 ? 31.082 31.971 67.577 1.00 39.35 83 HIS A CA 1
ATOM 611 C C . HIS A 1 80 ? 29.923 31.193 68.199 1.00 39.99 83 HIS A C 1
ATOM 612 O O . HIS A 1 80 ? 30.108 30.104 68.746 1.00 42.28 83 HIS A O 1
ATOM 619 N N . LEU A 1 81 ? 28.727 31.759 68.148 1.00 39.80 84 LEU A N 1
ATOM 620 C CA . LEU A 1 81 ? 27.571 31.077 68.701 1.00 38.98 84 LEU A CA 1
ATOM 621 C C . LEU A 1 81 ? 26.508 30.745 67.668 1.00 41.92 84 LEU A C 1
ATOM 622 O O . LEU A 1 81 ? 25.585 29.988 67.990 1.00 45.98 84 LEU A O 1
ATOM 627 N N . ALA A 1 82 ? 26.631 31.247 66.437 1.00 44.78 85 ALA A N 1
ATOM 628 C CA . ALA A 1 82 ? 25.578 31.121 65.433 1.00 50.93 85 ALA A CA 1
ATOM 629 C C . ALA A 1 82 ? 25.361 29.668 64.989 1.00 60.00 85 ALA A C 1
ATOM 630 O O . ALA A 1 82 ? 26.298 28.860 64.920 1.00 54.68 85 ALA A O 1
ATOM 632 N N . SER A 1 83 ? 24.100 29.350 64.670 1.00 65.99 86 SER A N 1
ATOM 633 C CA . SER A 1 83 ? 23.697 28.021 64.183 1.00 70.26 86 SER A CA 1
ATOM 634 C C . SER A 1 83 ? 23.534 27.979 62.650 1.00 67.07 86 SER A C 1
ATOM 635 O O . SER A 1 83 ? 22.457 28.255 62.103 1.00 65.56 86 SER A O 1
ATOM 638 N N . PHE A 1 87 ? 15.387 22.892 59.420 1.00 77.84 90 PHE A N 1
ATOM 639 C CA . PHE A 1 87 ? 14.544 22.584 60.574 1.00 87.53 90 PHE A CA 1
ATOM 640 C C . PHE A 1 87 ? 13.882 21.181 60.467 1.00 95.66 90 PHE A C 1
ATOM 641 O O . PHE A 1 87 ? 13.838 20.460 61.469 1.00 89.05 90 PHE A O 1
ATOM 643 N N . ASN A 1 88 ? 13.371 20.802 59.287 1.00 89.96 91 ASN A N 1
ATOM 644 C CA . ASN A 1 88 ? 12.900 19.441 59.041 1.00 91.09 91 ASN A CA 1
ATOM 645 C C . ASN A 1 88 ? 13.728 18.849 57.917 1.00 89.26 91 ASN A C 1
ATOM 646 O O . ASN A 1 88 ? 13.769 19.388 56.800 1.00 90.98 91 ASN A O 1
ATOM 651 N N . VAL A 1 89 ? 14.313 17.691 58.208 1.00 89.79 92 VAL A N 1
ATOM 652 C CA . VAL A 1 89 ? 15.511 17.205 57.538 1.00 85.58 92 VAL A CA 1
ATOM 653 C C . VAL A 1 89 ? 15.135 16.074 56.592 1.00 80.47 92 VAL A C 1
ATOM 654 O O . VAL A 1 89 ? 14.578 15.055 57.015 1.00 75.03 92 VAL A O 1
ATOM 658 N N . THR A 1 90 ? 15.416 16.263 55.306 1.00 80.76 93 THR A N 1
ATOM 659 C CA . THR A 1 90 ? 15.240 15.206 54.316 1.00 82.44 93 THR A CA 1
ATOM 660 C C . THR A 1 90 ? 16.524 14.391 54.177 1.00 81.54 93 THR A C 1
ATOM 661 O O . THR A 1 90 ? 16.605 13.275 54.703 1.00 79.80 93 THR A O 1
ATOM 665 N N . ASP A 1 91 ? 17.519 14.925 53.457 1.00 78.27 94 ASP A N 1
ATOM 666 C CA . ASP A 1 91 ? 18.854 14.337 53.428 1.00 72.65 94 ASP A CA 1
ATOM 667 C C . ASP A 1 91 ? 19.663 14.929 54.567 1.00 65.99 94 ASP A C 1
ATOM 668 O O . ASP A 1 91 ? 19.987 16.119 54.558 1.00 71.23 94 ASP A O 1
ATOM 673 N N . VAL A 1 92 ? 20.019 14.081 55.524 1.00 62.73 95 VAL A N 1
ATOM 674 C CA . VAL A 1 92 ? 20.875 14.509 56.617 1.00 59.38 95 VAL A CA 1
ATOM 675 C C . VAL A 1 92 ? 22.252 14.931 56.119 1.00 55.71 95 VAL A C 1
ATOM 676 O O . VAL A 1 92 ? 22.890 15.800 56.718 1.00 56.75 95 VAL A O 1
ATOM 680 N N . GLU A 1 93 ? 22.738 14.336 55.026 1.00 57.83 96 GLU A N 1
ATOM 681 C CA . GLU A 1 93 ? 24.101 14.639 54.592 1.00 56.79 96 GLU A CA 1
ATOM 682 C C . GLU A 1 93 ? 24.222 16.069 54.074 1.00 60.19 96 GLU A C 1
ATOM 683 O O . GLU A 1 93 ? 25.127 16.809 54.481 1.00 55.71 96 GLU A O 1
ATOM 689 N N . LYS A 1 94 ? 23.329 16.476 53.164 1.00 63.93 97 LYS A N 1
ATOM 690 C CA . LYS A 1 94 ? 23.444 17.813 52.587 1.00 64.64 97 LYS A CA 1
ATOM 691 C C . LYS A 1 94 ? 22.854 18.885 53.499 1.00 58.78 97 LYS A C 1
ATOM 692 O O . LYS A 1 94 ? 23.296 20.037 53.464 1.00 55.78 97 LYS A O 1
ATOM 698 N N . GLU A 1 95 ? 21.871 18.547 54.315 1.00 54.10 98 GLU A N 1
ATOM 699 C CA . GLU A 1 95 ? 21.203 19.577 55.098 1.00 59.55 98 GLU A CA 1
ATOM 700 C C . GLU A 1 95 ? 21.806 19.783 56.484 1.00 61.36 98 GLU A C 1
ATOM 701 O O . GLU A 1 95 ? 21.606 20.851 57.073 1.00 63.61 98 GLU A O 1
ATOM 707 N N . LEU A 1 96 ? 22.558 18.816 57.009 1.00 56.78 99 LEU A N 1
ATOM 708 C CA . LEU A 1 96 ? 23.102 18.932 58.356 1.00 51.53 99 LEU A CA 1
ATOM 709 C C . LEU A 1 96 ? 24.614 18.776 58.427 1.00 54.72 99 LEU A C 1
ATOM 710 O O . LEU A 1 96 ? 25.290 19.634 59.017 1.00 52.70 99 LEU A O 1
ATOM 715 N N . LEU A 1 97 ? 25.176 17.700 57.860 1.00 54.61 100 LEU A N 1
ATOM 716 C CA . LEU A 1 97 ? 26.573 17.364 58.138 1.00 50.17 100 LEU A CA 1
ATOM 717 C C . LEU A 1 97 ? 27.540 18.251 57.368 1.00 50.39 100 LEU A C 1
ATOM 718 O O . LEU A 1 97 ? 28.443 18.854 57.961 1.00 52.58 100 LEU A O 1
ATOM 723 N N . LEU A 1 98 ? 27.368 18.352 56.051 1.00 51.48 101 LEU A N 1
ATOM 724 C CA . LEU A 1 98 ? 28.228 19.249 55.281 1.00 48.93 101 LEU A CA 1
ATOM 725 C C . LEU A 1 98 ? 28.111 20.695 55.733 1.00 50.95 101 LEU A C 1
ATOM 726 O O . LEU A 1 98 ? 29.156 21.311 56.009 1.00 53.90 101 LEU A O 1
ATOM 731 N N . PRO A 1 99 ? 26.914 21.289 55.876 1.00 52.26 102 PRO A N 1
ATOM 732 C CA . PRO A 1 99 ? 26.846 22.679 56.379 1.00 51.35 102 PRO A CA 1
ATOM 733 C C . PRO A 1 99 ? 27.545 22.895 57.715 1.00 53.18 102 PRO A C 1
ATOM 734 O O . PRO A 1 99 ? 28.171 23.943 57.915 1.00 55.90 102 PRO A O 1
ATOM 738 N N . ALA A 1 100 ? 27.454 21.938 58.640 1.00 48.68 103 ALA A N 1
ATOM 739 C CA . ALA A 1 100 ? 28.187 22.081 59.893 1.00 53.09 103 ALA A CA 1
ATOM 740 C C . ALA A 1 100 ? 29.692 22.030 59.659 1.00 51.31 103 ALA A C 1
ATOM 741 O O . ALA A 1 100 ? 30.435 22.866 60.191 1.00 51.34 103 ALA A O 1
ATOM 743 N N . VAL A 1 101 ? 30.166 21.067 58.860 1.00 49.88 104 VAL A N 1
ATOM 744 C CA . VAL A 1 101 ? 31.607 20.957 58.633 1.00 49.27 104 VAL A CA 1
ATOM 745 C C . VAL A 1 101 ? 32.106 22.121 57.784 1.00 49.39 104 VAL A C 1
ATOM 746 O O . VAL A 1 101 ? 33.090 22.783 58.131 1.00 49.87 104 VAL A O 1
ATOM 750 N N . ASP A 1 102 ? 31.433 22.395 56.667 1.00 48.11 105 ASP A N 1
ATOM 751 C CA . ASP A 1 102 ? 31.878 23.480 55.800 1.00 49.94 105 ASP A CA 1
ATOM 752 C C . ASP A 1 102 ? 31.705 24.837 56.474 1.00 54.20 105 ASP A C 1
ATOM 753 O O . ASP A 1 102 ? 32.608 25.684 56.409 1.00 53.22 105 ASP A O 1
ATOM 758 N N . GLY A 1 103 ? 30.562 25.059 57.135 1.00 53.12 106 GLY A N 1
ATOM 759 C CA . GLY A 1 103 ? 30.376 26.298 57.877 1.00 47.34 106 GLY A CA 1
ATOM 760 C C . GLY A 1 103 ? 31.509 26.572 58.848 1.00 50.58 106 GLY A C 1
ATOM 761 O O . GLY A 1 103 ? 32.021 27.693 58.930 1.00 47.10 106 GLY A O 1
ATOM 762 N N . THR A 1 104 ? 31.944 25.539 59.577 1.00 47.19 107 THR A N 1
ATOM 763 C CA . THR A 1 104 ? 32.981 25.748 60.582 1.00 44.82 107 THR A CA 1
ATOM 764 C C . THR A 1 104 ? 34.324 26.080 59.937 1.00 48.32 107 THR A C 1
ATOM 765 O O . THR A 1 104 ? 35.063 26.938 60.435 1.00 44.81 107 THR A O 1
ATOM 769 N N . LYS A 1 105 ? 34.657 25.419 58.827 1.00 49.84 108 LYS A N 1
ATOM 770 C CA . LYS A 1 105 ? 35.900 25.732 58.133 1.00 47.29 108 LYS A CA 1
ATOM 771 C C . LYS A 1 105 ? 35.873 27.151 57.561 1.00 49.91 108 LYS A C 1
ATOM 772 O O . LYS A 1 105 ? 36.856 27.902 57.691 1.00 44.33 108 LYS A O 1
ATOM 778 N N . ASN A 1 106 ? 34.746 27.542 56.944 1.00 45.23 109 ASN A N 1
ATOM 779 C CA . ASN A 1 106 ? 34.627 28.887 56.385 1.00 41.20 109 ASN A CA 1
ATOM 780 C C . ASN A 1 106 ? 34.786 29.964 57.460 1.00 44.44 109 ASN A C 1
ATOM 781 O O . ASN A 1 106 ? 35.464 30.977 57.236 1.00 46.58 109 ASN A O 1
ATOM 786 N N . VAL A 1 107 ? 34.184 29.762 58.637 1.00 41.64 110 VAL A N 1
ATOM 787 C CA . VAL A 1 107 ? 34.279 30.756 59.709 1.00 38.87 110 VAL A CA 1
ATOM 788 C C . VAL A 1 107 ? 35.726 30.920 60.150 1.00 42.72 110 VAL A C 1
ATOM 789 O O . VAL A 1 107 ? 36.249 32.039 60.225 1.00 46.06 110 VAL A O 1
ATOM 793 N N . LEU A 1 108 ? 36.395 29.804 60.456 1.00 43.53 111 LEU A N 1
ATOM 794 C CA . LEU A 1 108 ? 37.782 29.869 60.903 1.00 41.95 111 LEU A CA 1
ATOM 795 C C . LEU A 1 108 ? 38.700 30.380 59.799 1.00 47.49 111 LEU A C 1
ATOM 796 O O . LEU A 1 108 ? 39.680 31.087 60.073 1.00 46.29 111 LEU A O 1
ATOM 801 N N . GLN A 1 109 ? 38.405 30.030 58.540 1.00 47.44 112 GLN A N 1
ATOM 802 C CA . GLN A 1 109 ? 39.198 30.572 57.441 1.00 51.63 112 GLN A CA 1
ATOM 803 C C . GLN A 1 109 ? 39.123 32.100 57.401 1.00 50.92 112 GLN A C 1
ATOM 804 O O . GLN A 1 109 ? 40.151 32.775 57.258 1.00 46.52 112 GLN A O 1
ATOM 810 N N . ALA A 1 110 ? 37.922 32.670 57.555 1.00 47.02 113 ALA A N 1
ATOM 811 C CA . ALA A 1 110 ? 37.827 34.128 57.586 1.00 49.73 113 ALA A CA 1
ATOM 812 C C . ALA A 1 110 ? 38.656 34.702 58.728 1.00 50.45 113 ALA A C 1
ATOM 813 O O . ALA A 1 110 ? 39.379 35.688 58.549 1.00 49.76 113 ALA A O 1
ATOM 815 N N . ILE A 1 111 ? 38.587 34.086 59.906 1.00 47.39 114 ILE A N 1
ATOM 816 C CA . ILE A 1 111 ? 39.402 34.590 60.999 1.00 47.79 114 ILE A CA 1
ATOM 817 C C . ILE A 1 111 ? 40.877 34.424 60.668 1.00 51.23 114 ILE A C 1
ATOM 818 O O . ILE A 1 111 ? 41.706 35.267 61.033 1.00 52.92 114 ILE A O 1
ATOM 823 N N . TYR A 1 112 ? 41.223 33.364 59.943 1.00 53.12 115 TYR A N 1
ATOM 824 C CA . TYR A 1 112 ? 42.615 33.148 59.572 1.00 54.76 115 TYR A CA 1
ATOM 825 C C . TYR A 1 112 ? 43.122 34.255 58.649 1.00 56.47 115 TYR A C 1
ATOM 826 O O . TYR A 1 112 ? 44.161 34.869 58.915 1.00 58.60 115 TYR A O 1
ATOM 835 N N . ASN A 1 113 ? 42.390 34.538 57.567 1.00 52.40 116 ASN A N 1
ATOM 836 C CA . ASN A 1 113 ? 42.839 35.550 56.614 1.00 53.66 116 ASN A CA 1
ATOM 837 C C . ASN A 1 113 ? 42.768 36.952 57.217 1.00 60.60 116 ASN A C 1
ATOM 838 O O . ASN A 1 113 ? 43.772 37.675 57.259 1.00 63.84 116 ASN A O 1
ATOM 843 N N . PHE A 1 114 ? 41.598 37.350 57.717 1.00 59.76 117 PHE A N 1
ATOM 844 C CA . PHE A 1 114 ? 41.360 38.749 58.049 1.00 59.84 117 PHE A CA 1
ATOM 845 C C . PHE A 1 114 ? 41.201 39.018 59.545 1.00 61.80 117 PHE A C 1
ATOM 846 O O . PHE A 1 114 ? 40.965 40.171 59.933 1.00 61.59 117 PHE A O 1
ATOM 854 N N . GLY A 1 115 ? 41.344 38.009 60.398 1.00 54.46 118 GLY A N 1
ATOM 855 C CA . GLY A 1 115 ? 41.179 38.251 61.815 1.00 45.49 118 GLY A CA 1
ATOM 856 C C . GLY A 1 115 ? 42.495 38.637 62.436 1.00 60.45 118 GLY A C 1
ATOM 857 O O . GLY A 1 115 ? 42.994 37.944 63.329 1.00 62.96 118 GLY A O 1
ATOM 858 N N . ASN A 1 116 ? 43.064 39.748 61.961 1.00 67.27 119 ASN A N 1
ATOM 859 C CA . ASN A 1 116 ? 44.453 40.074 62.271 1.00 67.84 119 ASN A CA 1
ATOM 860 C C . ASN A 1 116 ? 44.684 40.160 63.772 1.00 61.44 119 ASN A C 1
ATOM 861 O O . ASN A 1 116 ? 45.614 39.544 64.305 1.00 61.54 119 ASN A O 1
ATOM 866 N N . ASN A 1 117 ? 43.831 40.890 64.473 1.00 56.96 120 ASN A N 1
ATOM 867 C CA . ASN A 1 117 ? 43.999 41.075 65.901 1.00 59.36 120 ASN A CA 1
ATOM 868 C C . ASN A 1 117 ? 43.250 40.059 66.742 1.00 57.56 120 ASN A C 1
ATOM 869 O O . ASN A 1 117 ? 43.314 40.144 67.974 1.00 52.89 120 ASN A O 1
ATOM 874 N N . ILE A 1 118 ? 42.539 39.118 66.118 1.00 54.08 121 ILE A N 1
ATOM 875 C CA . ILE A 1 118 ? 41.764 38.123 66.857 1.00 50.55 121 ILE A CA 1
ATOM 876 C C . ILE A 1 118 ? 42.742 37.182 67.553 1.00 52.95 121 ILE A C 1
ATOM 877 O O . ILE A 1 118 ? 43.487 36.451 66.895 1.00 53.23 121 ILE A O 1
ATOM 882 N N . GLU A 1 119 ? 42.740 37.202 68.888 1.00 50.51 122 GLU A N 1
ATOM 883 C CA . GLU A 1 119 ? 43.649 36.393 69.682 1.00 47.76 122 GLU A CA 1
ATOM 884 C C . GLU A 1 119 ? 42.974 35.214 70.365 1.00 56.27 122 GLU A C 1
ATOM 885 O O . GLU A 1 119 ? 43.657 34.238 70.705 1.00 53.22 122 GLU A O 1
ATOM 891 N N . LYS A 1 120 ? 41.661 35.275 70.569 1.00 52.20 123 LYS A N 1
ATOM 892 C CA . LYS A 1 120 ? 40.943 34.194 71.220 1.00 50.55 123 LYS A CA 1
ATOM 893 C C . LYS A 1 120 ? 39.665 33.934 70.442 1.00 45.79 123 LYS A C 1
ATOM 894 O O . LYS A 1 120 ? 39.016 34.867 69.968 1.00 46.53 123 LYS A O 1
ATOM 900 N N . VAL A 1 121 ? 39.335 32.659 70.281 1.00 44.39 124 VAL A N 1
ATOM 901 C CA . VAL A 1 121 ? 38.135 32.234 69.576 1.00 42.25 124 VAL A CA 1
ATOM 902 C C . VAL A 1 121 ? 37.413 31.228 70.454 1.00 40.35 124 VAL A C 1
ATOM 903 O O . VAL A 1 121 ? 38.025 30.259 70.917 1.00 41.44 124 VAL A O 1
ATOM 907 N N . VAL A 1 122 ? 36.125 31.453 70.695 1.00 38.01 125 VAL A N 1
ATOM 908 C CA . VAL A 1 122 ? 35.306 30.503 71.444 1.00 42.53 125 VAL A CA 1
ATOM 909 C C . VAL A 1 122 ? 34.146 30.031 70.570 1.00 39.46 125 VAL A C 1
ATOM 910 O O . VAL A 1 122 ? 33.417 30.848 69.995 1.00 39.65 125 VAL A O 1
ATOM 914 N N . ILE A 1 123 ? 33.976 28.713 70.474 1.00 39.29 126 ILE A N 1
ATOM 915 C CA . ILE A 1 123 ? 32.922 28.105 69.666 1.00 40.67 126 ILE A CA 1
ATOM 916 C C . ILE A 1 123 ? 31.997 27.304 70.566 1.00 35.86 126 ILE A C 1
ATOM 917 O O . ILE A 1 123 ? 32.454 26.561 71.440 1.00 37.13 126 ILE A O 1
ATOM 922 N N . THR A 1 124 ? 30.697 27.436 70.339 1.00 36.11 127 THR A N 1
ATOM 923 C CA . THR A 1 124 ? 29.742 26.602 71.051 1.00 39.90 127 THR A CA 1
ATOM 924 C C . THR A 1 124 ? 29.680 25.246 70.382 1.00 37.75 127 THR A C 1
ATOM 925 O O . THR A 1 124 ? 29.301 25.146 69.210 1.00 37.95 127 THR A O 1
ATOM 929 N N . SER A 1 125 ? 30.036 24.209 71.125 1.00 31.20 128 SER A N 1
ATOM 930 C CA . SER A 1 125 ? 29.833 22.866 70.620 1.00 34.50 128 SER A CA 1
ATOM 931 C C . SER A 1 125 ? 28.685 22.238 71.407 1.00 34.57 128 SER A C 1
ATOM 932 O O . SER A 1 125 ? 27.664 22.897 71.637 1.00 35.66 128 SER A O 1
ATOM 935 N N . SER A 1 126 ? 28.841 20.994 71.851 1.00 30.77 129 SER A N 1
ATOM 936 C CA . SER A 1 126 ? 27.744 20.298 72.496 1.00 30.79 129 SER A CA 1
ATOM 937 C C . SER A 1 126 ? 28.287 19.067 73.195 1.00 36.36 129 SER A C 1
ATOM 938 O O . SER A 1 126 ? 29.249 18.449 72.730 1.00 33.70 129 SER A O 1
ATOM 941 N N . TYR A 1 127 ? 27.652 18.722 74.321 1.00 35.55 130 TYR A N 1
ATOM 942 C CA . TYR A 1 127 ? 27.891 17.427 74.939 1.00 32.69 130 TYR A CA 1
ATOM 943 C C . TYR A 1 127 ? 27.761 16.304 73.912 1.00 34.80 130 TYR A C 1
ATOM 944 O O . TYR A 1 127 ? 28.415 15.261 74.036 1.00 36.31 130 TYR A O 1
ATOM 953 N N . ALA A 1 128 ? 26.927 16.500 72.892 1.00 29.65 131 ALA A N 1
ATOM 954 C CA . ALA A 1 128 ? 26.777 15.492 71.859 1.00 35.00 131 ALA A CA 1
ATOM 955 C C . ALA A 1 128 ? 28.082 15.200 71.133 1.00 37.80 131 ALA A C 1
ATOM 956 O O . ALA A 1 128 ? 28.211 14.131 70.535 1.00 37.85 131 ALA A O 1
ATOM 958 N N . ALA A 1 129 ? 29.039 16.127 71.129 1.00 36.41 132 ALA A N 1
ATOM 959 C CA . ALA A 1 129 ? 30.334 15.816 70.539 1.00 32.10 132 ALA A CA 1
ATOM 960 C C . ALA A 1 129 ? 31.236 15.068 71.506 1.00 35.76 132 ALA A C 1
ATOM 961 O O . ALA A 1 129 ? 32.288 14.560 71.096 1.00 38.30 132 ALA A O 1
ATOM 963 N N . ILE A 1 130 ? 30.845 14.971 72.771 1.00 36.18 133 ILE A N 1
ATOM 964 C CA . ILE A 1 130 ? 31.642 14.282 73.770 1.00 34.65 133 ILE A CA 1
ATOM 965 C C . ILE A 1 130 ? 31.205 12.830 73.957 1.00 38.59 133 ILE A C 1
ATOM 966 O O . ILE A 1 130 ? 32.047 11.945 74.110 1.00 40.16 133 ILE A O 1
ATOM 971 N N . SER A 1 131 ? 29.903 12.540 73.945 1.00 38.44 134 SER A N 1
ATOM 972 C CA . SER A 1 131 ? 29.418 11.269 74.467 1.00 40.74 134 SER A CA 1
ATOM 973 C C . SER A 1 131 ? 28.905 10.360 73.350 1.00 41.92 134 SER A C 1
ATOM 974 O O . SER A 1 131 ? 27.993 10.728 72.599 1.00 39.65 134 SER A O 1
ATOM 977 N N . THR A 1 132 ? 29.493 9.168 73.265 1.00 42.07 135 THR A N 1
ATOM 978 C CA . THR A 1 132 ? 28.969 8.100 72.423 1.00 42.44 135 THR A CA 1
ATOM 979 C C . THR A 1 132 ? 27.711 7.515 73.069 1.00 41.23 135 THR A C 1
ATOM 980 O O . THR A 1 132 ? 27.688 7.268 74.281 1.00 36.62 135 THR A O 1
ATOM 984 N N . ALA A 1 133 ? 26.661 7.300 72.266 1.00 35.58 136 ALA A N 1
ATOM 985 C CA . ALA A 1 133 ? 25.394 6.824 72.819 1.00 32.05 136 ALA A CA 1
ATOM 986 C C . ALA A 1 133 ? 25.581 5.599 73.711 1.00 39.02 136 ALA A C 1
ATOM 987 O O . ALA A 1 133 ? 25.010 5.525 74.806 1.00 41.00 136 ALA A O 1
ATOM 989 N N . SER A 1 134 ? 26.383 4.623 73.265 1.00 43.88 137 SER A N 1
ATOM 990 C CA . SER A 1 134 ? 26.551 3.406 74.062 1.00 38.38 137 SER A CA 1
ATOM 991 C C . SER A 1 134 ? 27.215 3.703 75.404 1.00 40.31 137 SER A C 1
ATOM 992 O O . SER A 1 134 ? 26.925 3.036 76.404 1.00 38.80 137 SER A O 1
ATOM 995 N N . LYS A 1 135 ? 28.100 4.697 75.451 1.00 37.65 138 LYS A N 1
ATOM 996 C CA . LYS A 1 135 ? 28.734 5.047 76.714 1.00 37.99 138 LYS A CA 1
ATOM 997 C C . LYS A 1 135 ? 27.786 5.805 77.641 1.00 40.68 138 LYS A C 1
ATOM 998 O O . LYS A 1 135 ? 27.737 5.517 78.845 1.00 39.98 138 LYS A O 1
ATOM 1004 N N . GLU A 1 136 ? 27.036 6.774 77.102 1.00 40.00 139 GLU A N 1
ATOM 1005 C CA . GLU A 1 136 ? 26.115 7.566 77.917 1.00 43.02 139 GLU A CA 1
ATOM 1006 C C . GLU A 1 136 ? 25.082 6.686 78.616 1.00 43.82 139 GLU A C 1
ATOM 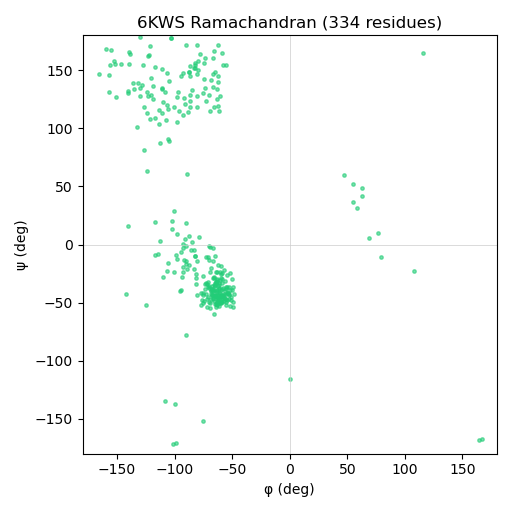1007 O O . GLU A 1 136 ? 24.618 7.014 79.719 1.00 41.49 139 GLU A O 1
ATOM 1013 N N . ALA A 1 137 ? 24.734 5.555 78.009 1.00 40.46 140 ALA A N 1
ATOM 1014 C CA . ALA A 1 137 ? 23.748 4.642 78.557 1.00 36.15 140 ALA A CA 1
ATOM 1015 C C . ALA A 1 137 ? 24.339 3.626 79.527 1.00 40.96 140 ALA A C 1
ATOM 1016 O O . ALA A 1 137 ? 23.622 2.703 79.930 1.00 45.39 140 ALA A O 1
ATOM 1018 N N . ASP A 1 138 ? 25.625 3.758 79.900 1.00 40.70 141 ASP A N 1
ATOM 1019 C CA . ASP A 1 138 ? 26.333 2.770 80.718 1.00 41.30 141 ASP A CA 1
ATOM 1020 C C . ASP A 1 138 ? 26.523 3.342 82.123 1.00 44.71 141 ASP A C 1
ATOM 1021 O O . ASP A 1 138 ? 27.355 4.234 82.334 1.00 45.20 141 ASP A O 1
ATOM 1026 N N . LYS A 1 139 ? 25.767 2.812 83.089 1.00 44.21 142 LYS A N 1
ATOM 1027 C CA . LYS A 1 139 ? 25.835 3.327 84.453 1.00 42.90 142 LYS A CA 1
ATOM 1028 C C . LYS A 1 139 ? 27.245 3.219 85.048 1.00 45.48 142 LYS A C 1
ATOM 1029 O O . LYS A 1 139 ? 27.541 3.903 86.042 1.00 41.32 142 LYS A O 1
ATOM 1035 N N . ASN A 1 140 ? 28.118 2.383 84.475 1.00 36.59 143 ASN A N 1
ATOM 1036 C CA . ASN A 1 140 ? 29.472 2.229 84.992 1.00 36.76 143 ASN A CA 1
ATOM 1037 C C . ASN A 1 140 ? 30.482 3.130 84.292 1.00 41.56 143 ASN A C 1
ATOM 1038 O O . ASN A 1 140 ? 31.638 3.196 84.728 1.00 40.88 143 ASN A O 1
ATOM 1043 N N . ALA A 1 141 ? 30.073 3.835 83.239 1.00 38.01 144 ALA A N 1
ATOM 1044 C CA . ALA A 1 141 ? 30.979 4.683 82.486 1.00 38.10 144 ALA A CA 1
ATOM 1045 C C . ALA A 1 141 ? 31.208 6.038 83.173 1.00 42.67 144 ALA A C 1
ATOM 1046 O O . ALA A 1 141 ? 30.321 6.587 83.838 1.00 36.54 144 ALA A O 1
ATOM 1048 N N . ILE A 1 142 ? 32.427 6.570 83.007 1.00 42.32 145 ILE A N 1
ATOM 1049 C CA . ILE A 1 142 ? 32.759 7.960 83.320 1.00 38.76 145 ILE A CA 1
ATOM 1050 C C . ILE A 1 142 ? 33.035 8.710 82.022 1.00 41.05 145 ILE A C 1
ATOM 1051 O O . ILE A 1 142 ? 33.754 8.203 81.153 1.00 46.55 145 ILE A O 1
ATOM 1056 N N . ILE A 1 143 ? 32.479 9.918 81.886 1.00 40.68 146 ILE A N 1
ATOM 1057 C CA . ILE A 1 143 ? 32.647 10.722 80.677 1.00 40.06 146 ILE A CA 1
ATOM 1058 C C . ILE A 1 143 ? 33.244 12.077 81.032 1.00 42.36 146 ILE A C 1
ATOM 1059 O O . ILE A 1 143 ? 32.705 12.791 81.889 1.00 42.85 146 ILE A O 1
ATOM 1064 N N . THR A 1 144 ? 34.334 12.440 80.339 1.00 41.72 147 THR A N 1
ATOM 1065 C CA . THR A 1 144 ? 35.144 13.635 80.596 1.00 44.66 147 THR A CA 1
ATOM 1066 C C . THR A 1 144 ? 35.355 14.414 79.300 1.00 41.00 147 THR A C 1
ATOM 1067 O O . THR A 1 144 ? 34.938 13.998 78.216 1.00 39.98 147 THR A O 1
ATOM 1071 N N . GLU A 1 145 ? 36.058 15.541 79.418 1.00 41.37 148 GLU A N 1
ATOM 1072 C CA . GLU A 1 145 ? 36.336 16.390 78.267 1.00 38.49 148 GLU A CA 1
ATOM 1073 C C . GLU A 1 145 ? 37.171 15.684 77.193 1.00 41.57 148 GLU A C 1
ATOM 1074 O O . GLU A 1 145 ? 37.198 16.141 76.041 1.00 39.51 148 GLU A O 1
ATOM 1080 N N . LYS A 1 146 ? 37.850 14.582 77.531 1.00 38.16 149 LYS A N 1
ATOM 1081 C CA . LYS A 1 146 ? 38.649 13.887 76.530 1.00 34.79 149 LYS A CA 1
ATOM 1082 C C . LYS A 1 146 ? 37.838 12.939 75.675 1.00 35.25 149 LYS A C 1
ATOM 1083 O O . LYS A 1 146 ? 38.289 12.590 74.584 1.00 41.95 149 LYS A O 1
ATOM 1089 N N . ASP A 1 147 ? 36.669 12.509 76.143 1.00 38.43 150 ASP A N 1
ATOM 1090 C CA . ASP A 1 147 ? 35.831 11.597 75.377 1.00 35.91 150 ASP A CA 1
ATOM 1091 C C . ASP A 1 147 ? 35.258 12.279 74.137 1.00 34.71 150 ASP A C 1
ATOM 1092 O O . ASP A 1 147 ? 34.877 13.451 74.169 1.00 36.91 150 ASP A O 1
ATOM 1097 N N . TRP A 1 148 ? 35.198 11.537 73.038 1.00 34.73 151 TRP A N 1
ATOM 1098 C CA . TRP A 1 148 ? 34.598 12.011 71.800 1.00 35.19 151 TRP A CA 1
ATOM 1099 C C . TRP A 1 148 ? 33.446 11.100 71.409 1.00 36.26 151 TRP A C 1
ATOM 1100 O O . TRP A 1 148 ? 33.506 9.886 71.618 1.00 34.90 151 TRP A O 1
ATOM 1111 N N . ASN A 1 149 ? 32.386 11.692 70.857 1.00 38.07 152 ASN A N 1
ATOM 1112 C CA . ASN A 1 149 ? 31.319 10.889 70.275 1.00 37.00 152 ASN A CA 1
ATOM 1113 C C . ASN A 1 149 ? 31.924 10.071 69.138 1.00 38.78 152 ASN A C 1
ATOM 1114 O O . ASN A 1 149 ? 32.404 10.632 68.140 1.00 38.51 152 ASN A O 1
ATOM 1119 N N . GLU A 1 150 ? 31.939 8.747 69.278 1.00 38.89 153 GLU A N 1
ATOM 1120 C CA . GLU A 1 150 ? 32.628 7.969 68.257 1.00 40.76 153 GLU A CA 1
ATOM 1121 C C . GLU A 1 150 ? 31.717 7.568 67.104 1.00 36.60 153 GLU A C 1
ATOM 1122 O O . GLU A 1 150 ? 32.093 6.702 66.310 1.00 37.37 153 GLU A O 1
ATOM 1128 N N . ILE A 1 151 ? 30.574 8.239 66.936 1.00 35.75 154 ILE A N 1
ATOM 1129 C CA . ILE A 1 151 ? 29.669 7.884 65.851 1.00 37.43 154 ILE A CA 1
ATOM 1130 C C . ILE A 1 151 ? 30.368 8.099 64.513 1.00 30.05 154 ILE A C 1
ATOM 1131 O O . ILE A 1 151 ? 31.110 9.066 64.323 1.00 32.50 154 ILE A O 1
ATOM 1136 N N . SER A 1 152 ? 30.152 7.179 63.582 1.00 34.50 155 SER A N 1
ATOM 1137 C CA . SER A 1 152 ? 30.688 7.343 62.239 1.00 30.59 155 SER A CA 1
ATOM 1138 C C . SER A 1 152 ? 29.845 8.299 61.387 1.00 34.37 155 SER A C 1
ATOM 1139 O O . SER A 1 152 ? 28.655 8.533 61.628 1.00 37.63 155 SER A O 1
ATOM 1142 N N . TRP A 1 153 ? 30.489 8.839 60.355 1.00 36.45 156 TRP A N 1
ATOM 1143 C CA . TRP A 1 153 ? 29.771 9.572 59.321 1.00 37.20 156 TRP A CA 1
ATOM 1144 C C . TRP A 1 153 ? 28.632 8.742 58.764 1.00 37.78 156 TRP A C 1
ATOM 1145 O O . TRP A 1 153 ? 27.532 9.250 58.529 1.00 39.92 156 TRP A O 1
ATOM 1156 N N . GLN A 1 154 ? 28.877 7.459 58.533 1.00 39.94 157 GLN A N 1
ATOM 1157 C CA . GLN A 1 154 ? 27.838 6.636 57.938 1.00 37.14 157 GLN A CA 1
ATOM 1158 C C . GLN A 1 154 ? 26.658 6.515 58.880 1.00 38.50 157 GLN A C 1
ATOM 1159 O O . GLN A 1 154 ? 25.505 6.685 58.469 1.00 45.12 157 GLN A O 1
ATOM 1165 N N . ASP A 1 155 ? 26.928 6.276 60.161 1.00 39.15 158 ASP A N 1
ATOM 1166 C CA . ASP A 1 155 ? 25.849 6.151 61.128 1.00 39.03 158 ASP A CA 1
ATOM 1167 C C . ASP A 1 155 ? 25.144 7.474 61.389 1.00 39.56 158 ASP A C 1
ATOM 1168 O O . ASP A 1 155 ? 23.979 7.475 61.798 1.00 42.26 158 ASP A O 1
ATOM 1173 N N . ALA A 1 156 ? 25.810 8.598 61.140 1.00 38.59 159 ALA A N 1
ATOM 1174 C CA . ALA A 1 156 ? 25.175 9.889 61.343 1.00 38.62 159 ALA A CA 1
ATOM 1175 C C . ALA A 1 156 ? 24.055 10.166 60.337 1.00 41.18 159 ALA A C 1
ATOM 1176 O O . ALA A 1 156 ? 23.195 11.001 60.623 1.00 40.86 159 ALA A O 1
ATOM 1178 N N . LEU A 1 157 ? 24.026 9.472 59.188 1.00 43.18 160 LEU A N 1
ATOM 1179 C CA . LEU A 1 157 ? 22.955 9.604 58.197 1.00 41.80 160 LEU A CA 1
ATOM 1180 C C . LEU A 1 157 ? 21.702 8.784 58.507 1.00 43.44 160 LEU A C 1
ATOM 1181 O O . LEU A 1 157 ? 20.691 8.961 57.819 1.00 47.71 160 LEU A O 1
ATOM 1186 N N . LEU A 1 158 ? 21.743 7.883 59.493 1.00 43.26 161 LEU A N 1
ATOM 1187 C CA . LEU A 1 158 ? 20.639 6.946 59.709 1.00 44.53 161 LEU A CA 1
ATOM 1188 C C . LEU A 1 158 ? 19.330 7.663 60.023 1.00 48.25 161 LEU A C 1
ATOM 1189 O O . LEU A 1 158 ? 18.294 7.362 59.422 1.00 58.76 161 LEU A O 1
ATOM 1194 N N . ASN A 1 159 ? 19.343 8.607 60.958 1.00 56.15 162 ASN A N 1
ATOM 1195 C CA . ASN A 1 159 ? 18.102 9.217 61.418 1.00 53.16 162 ASN A CA 1
ATOM 1196 C C . ASN A 1 159 ? 18.397 10.627 61.918 1.00 54.48 162 ASN A C 1
ATOM 1197 O O . ASN A 1 159 ? 19.546 10.944 62.250 1.00 49.77 162 ASN A O 1
ATOM 1202 N N . PRO A 1 160 ? 17.378 11.502 61.962 1.00 60.95 163 PRO A N 1
ATOM 1203 C CA . PRO A 1 160 ? 17.592 12.903 62.386 1.00 54.62 163 PRO A CA 1
ATOM 1204 C C . PRO A 1 160 ? 18.254 13.106 63.750 1.00 51.17 163 PRO A C 1
ATOM 1205 O O . PRO A 1 160 ? 18.863 14.168 63.960 1.00 47.91 163 PRO A O 1
ATOM 1209 N N . VAL A 1 161 ? 18.139 12.164 64.692 1.00 47.76 164 VAL A N 1
ATOM 1210 C CA . VAL A 1 161 ? 18.818 12.338 65.976 1.00 46.01 164 VAL A CA 1
ATOM 1211 C C . VAL A 1 161 ? 20.309 12.056 65.831 1.00 51.22 164 VAL A C 1
ATOM 1212 O O . VAL A 1 161 ? 21.151 12.835 66.302 1.00 49.70 164 VAL A O 1
ATOM 1216 N N . ASN A 1 162 ? 20.657 10.931 65.191 1.00 46.07 165 ASN A N 1
ATOM 1217 C CA . ASN A 1 162 ? 22.056 10.676 64.861 1.00 45.68 165 ASN A CA 1
ATOM 1218 C C . ASN A 1 162 ? 22.626 11.798 63.999 1.00 46.84 165 ASN A C 1
ATOM 1219 O O . ASN A 1 162 ? 23.796 12.176 64.152 1.00 45.04 165 ASN A O 1
ATOM 1224 N N . GLY A 1 163 ? 21.818 12.335 63.081 1.00 42.98 166 GLY A N 1
ATOM 1225 C CA . GLY A 1 163 ? 22.264 13.473 62.293 1.00 41.60 166 GLY A CA 1
ATOM 1226 C C . GLY A 1 163 ? 22.616 14.676 63.149 1.00 45.59 166 GLY A C 1
ATOM 1227 O O . GLY A 1 163 ? 23.650 15.319 62.949 1.00 44.71 166 GLY A O 1
ATOM 1228 N N . TYR A 1 164 ? 21.760 14.995 64.122 1.00 49.18 167 TYR A N 1
ATOM 1229 C CA . TYR A 1 164 ? 22.021 16.156 64.963 1.00 43.82 167 TYR A CA 1
ATOM 1230 C C . TYR A 1 164 ? 23.301 15.956 65.765 1.00 44.19 167 TYR A C 1
ATOM 1231 O O . TYR A 1 164 ? 24.215 16.787 65.715 1.00 45.11 167 TYR A O 1
ATOM 1240 N N . ARG A 1 165 ? 23.400 14.850 66.502 1.00 41.54 168 ARG A N 1
ATOM 1241 C CA . ARG A 1 165 ? 24.585 14.670 67.328 1.00 40.60 168 ARG A CA 1
ATOM 1242 C C . ARG A 1 165 ? 25.829 14.485 66.465 1.00 41.87 168 ARG A C 1
ATOM 1243 O O . ARG A 1 165 ? 26.886 15.052 66.761 1.00 42.56 168 ARG A O 1
ATOM 1251 N N . GLY A 1 166 ? 25.717 13.733 65.371 1.00 44.75 169 GLY A N 1
ATOM 1252 C CA . GLY A 1 166 ? 26.836 13.633 64.446 1.00 39.96 169 GLY A CA 1
ATOM 1253 C C . GLY A 1 166 ? 27.331 14.986 63.974 1.00 40.30 169 GLY A C 1
ATOM 1254 O O . GLY A 1 166 ? 28.531 15.268 64.002 1.00 37.41 169 GLY A O 1
ATOM 1255 N N . SER A 1 167 ? 26.411 15.853 63.548 1.00 40.64 170 SER A N 1
ATOM 1256 C CA . SER A 1 167 ? 26.830 17.147 63.025 1.00 41.39 170 SER A CA 1
ATOM 1257 C C . SER A 1 167 ? 27.554 17.959 64.081 1.00 41.07 170 SER A C 1
ATOM 1258 O O . SER A 1 167 ? 28.485 18.711 63.767 1.00 37.29 170 SER A O 1
ATOM 1261 N N . LYS A 1 168 ? 27.143 17.830 65.342 1.00 41.60 171 LYS A N 1
ATOM 1262 C CA . LYS A 1 168 ? 27.868 18.535 66.389 1.00 41.69 171 LYS A CA 1
ATOM 1263 C C . LYS A 1 168 ? 29.295 18.010 66.500 1.00 38.08 171 LYS A C 1
ATOM 1264 O O . LYS A 1 168 ? 30.251 18.797 66.544 1.00 40.20 171 LYS A O 1
ATOM 1270 N N . LYS A 1 169 ? 29.462 16.684 66.461 1.00 34.59 172 LYS A N 1
ATOM 1271 C CA . LYS A 1 169 ? 30.790 16.085 66.548 1.00 34.32 172 LYS A CA 1
ATOM 1272 C C . LYS A 1 169 ? 31.648 16.428 65.329 1.00 38.22 172 LYS A C 1
ATOM 1273 O O . LYS A 1 169 ? 32.826 16.767 65.472 1.00 40.49 172 LYS A O 1
ATOM 1279 N N . PHE A 1 170 ? 31.096 16.346 64.121 1.00 38.05 173 PHE A N 1
ATOM 1280 C CA . PHE A 1 170 ? 31.955 16.620 62.973 1.00 39.88 173 PHE A CA 1
ATOM 1281 C C . PHE A 1 170 ? 32.265 18.102 62.846 1.00 36.85 173 PHE A C 1
ATOM 1282 O O . PHE A 1 170 ? 33.386 18.459 62.481 1.00 37.25 173 PHE A O 1
ATOM 1290 N N . ALA A 1 171 ? 31.317 18.977 63.210 1.00 42.69 174 ALA A N 1
ATOM 1291 C CA . ALA A 1 171 ? 31.599 20.415 63.259 1.00 39.87 174 ALA A CA 1
ATOM 1292 C C . ALA A 1 171 ? 32.760 20.725 64.193 1.00 40.03 174 ALA A C 1
ATOM 1293 O O . ALA A 1 171 ? 33.647 21.513 63.852 1.00 42.98 174 ALA A O 1
ATOM 1295 N N . GLU A 1 172 ? 32.776 20.111 65.384 1.00 39.49 175 GLU A N 1
ATOM 1296 C CA . GLU A 1 172 ? 33.870 20.381 66.313 1.00 40.27 175 GLU A CA 1
ATOM 1297 C C . GLU A 1 172 ? 35.159 19.703 65.861 1.00 41.89 175 GLU A C 1
ATOM 1298 O O . GLU A 1 172 ? 36.253 20.266 66.024 1.00 38.58 175 GLU A O 1
ATOM 1304 N N . LYS A 1 173 ? 35.051 18.479 65.324 1.00 39.59 176 LYS A N 1
ATOM 1305 C CA . LYS A 1 173 ? 36.224 17.811 64.775 1.00 42.27 176 LYS A CA 1
ATOM 1306 C C . LYS A 1 173 ? 36.879 18.702 63.730 1.00 43.92 176 LYS A C 1
ATOM 1307 O O . LYS A 1 173 ? 38.107 18.807 63.665 1.00 43.44 176 LYS A O 1
ATOM 1313 N N . ALA A 1 174 ? 36.062 19.425 62.966 1.00 41.51 177 ALA A N 1
ATOM 1314 C CA . ALA A 1 174 ? 36.588 20.265 61.903 1.00 37.57 177 ALA A CA 1
ATOM 1315 C C . ALA A 1 174 ? 37.341 21.470 62.459 1.00 42.02 177 ALA A C 1
ATOM 1316 O O . ALA A 1 174 ? 38.362 21.883 61.894 1.00 42.29 177 ALA A O 1
ATOM 1318 N N . ALA A 1 175 ? 36.850 22.056 63.557 1.00 38.03 178 ALA A N 1
ATOM 1319 C CA . ALA A 1 175 ? 37.534 23.201 64.154 1.00 38.16 178 ALA A CA 1
ATOM 1320 C C . ALA A 1 175 ? 38.923 22.828 64.658 1.00 42.36 178 ALA A C 1
ATOM 1321 O O . ALA A 1 175 ? 39.890 23.559 64.418 1.00 42.96 178 ALA A O 1
ATOM 1323 N N . TRP A 1 176 ? 39.043 21.708 65.387 1.00 42.74 179 TRP A N 1
ATOM 1324 C CA . TRP A 1 176 ? 40.356 21.313 65.887 1.00 41.54 179 TRP A CA 1
ATOM 1325 C C . TRP A 1 176 ? 41.269 20.911 64.746 1.00 45.85 179 TRP A C 1
ATOM 1326 O O . TRP A 1 176 ? 42.472 21.212 64.775 1.00 47.01 179 TRP A O 1
ATOM 1337 N N . ASP A 1 177 ? 40.720 20.235 63.730 1.00 43.03 180 ASP A N 1
ATOM 1338 C CA . ASP A 1 177 ? 41.506 19.987 62.525 1.00 46.27 180 ASP A CA 1
ATOM 1339 C C . ASP A 1 177 ? 42.067 21.287 61.975 1.00 48.71 180 ASP A C 1
ATOM 1340 O O . ASP A 1 177 ? 43.236 21.347 61.586 1.00 48.50 180 ASP A O 1
ATOM 1345 N N . PHE A 1 178 ? 41.268 22.352 61.973 1.00 47.40 181 PHE A N 1
ATOM 1346 C CA . PHE A 1 178 ? 41.721 23.571 61.328 1.00 43.29 181 PHE A CA 1
ATOM 1347 C C . PHE A 1 178 ? 42.942 24.128 62.028 1.00 46.68 181 PHE A C 1
ATOM 1348 O O . PHE A 1 178 ? 43.952 24.433 61.386 1.00 48.78 181 PHE A O 1
ATOM 1356 N N . ILE A 1 179 ? 42.871 24.280 63.346 1.00 45.70 182 ILE A N 1
ATOM 1357 C CA . ILE A 1 179 ? 43.985 24.935 64.015 1.00 51.88 182 ILE A CA 1
ATOM 1358 C C . ILE A 1 179 ? 45.176 23.995 64.131 1.00 53.43 182 ILE A C 1
ATOM 1359 O O . ILE A 1 179 ? 46.323 24.449 64.180 1.00 56.55 182 ILE A O 1
ATOM 1364 N N . LYS A 1 180 ? 44.950 22.680 64.168 1.00 52.56 183 LYS A N 1
ATOM 1365 C CA . LYS A 1 180 ? 46.103 21.793 64.247 1.00 53.29 183 LYS A CA 1
ATOM 1366 C C . LYS A 1 180 ? 46.736 21.559 62.873 1.00 54.99 183 LYS A C 1
ATOM 1367 O O . LYS A 1 180 ? 47.940 21.294 62.788 1.00 53.16 183 LYS A O 1
ATOM 1373 N N . SER A 1 181 ? 45.964 21.699 61.796 1.00 53.58 184 SER A N 1
ATOM 1374 C CA . SER A 1 181 ? 46.442 21.413 60.447 1.00 51.40 184 SER A CA 1
ATOM 1375 C C . SER A 1 181 ? 46.975 22.640 59.720 1.00 55.60 184 SER A C 1
ATOM 1376 O O . SER A 1 181 ? 47.833 22.493 58.843 1.00 59.80 184 SER A O 1
ATOM 1379 N N . ASN A 1 182 ? 46.484 23.837 60.038 1.00 62.15 185 ASN A N 1
ATOM 1380 C CA . ASN A 1 182 ? 47.024 25.061 59.456 1.00 57.53 185 ASN A CA 1
ATOM 1381 C C . ASN A 1 182 ? 48.194 25.578 60.284 1.00 61.26 185 ASN A C 1
ATOM 1382 O O . ASN A 1 182 ? 48.258 25.405 61.505 1.00 62.39 185 ASN A O 1
ATOM 1387 N N . ASP A 1 183 ? 49.128 26.211 59.591 1.00 73.28 186 ASP A N 1
ATOM 1388 C CA . ASP A 1 183 ? 50.264 26.917 60.161 1.00 74.97 186 ASP A CA 1
ATOM 1389 C C . ASP A 1 183 ? 49.889 28.375 60.424 1.00 75.54 186 ASP A C 1
ATOM 1390 O O . ASP A 1 183 ? 48.815 28.837 60.033 1.00 78.70 186 ASP A O 1
ATOM 1395 N N . ASN A 1 184 ? 50.781 29.108 61.098 1.00 69.73 187 ASN A N 1
ATOM 1396 C CA . ASN A 1 184 ? 50.670 30.558 61.294 1.00 82.10 187 ASN A CA 1
ATOM 1397 C C . ASN A 1 184 ? 49.519 30.967 62.213 1.00 79.09 187 ASN A C 1
ATOM 1398 O O . ASN A 1 184 ? 49.255 32.180 62.347 1.00 73.09 187 ASN A O 1
ATOM 1403 N N . VAL A 1 185 ? 48.814 30.017 62.829 1.00 70.75 188 VAL A N 1
ATOM 1404 C CA . VAL A 1 185 ? 47.555 30.314 63.506 1.00 62.70 188 VAL A CA 1
ATOM 1405 C C . VAL A 1 185 ? 47.813 31.223 64.696 1.00 59.62 188 VAL A C 1
ATOM 1406 O O . VAL A 1 185 ? 48.506 30.840 65.644 1.00 56.29 188 VAL A O 1
ATOM 1410 N N . LYS A 1 186 ? 47.230 32.426 64.664 1.00 60.81 189 LYS A N 1
ATOM 1411 C CA . LYS A 1 186 ? 47.528 33.454 65.652 1.00 48.64 189 LYS A CA 1
ATOM 1412 C C . LYS A 1 186 ? 46.615 33.404 66.867 1.00 49.32 189 LYS A C 1
ATOM 1413 O O . LYS A 1 186 ? 46.948 33.988 67.903 1.00 53.83 189 LYS A O 1
ATOM 1419 N N . PHE A 1 187 ? 45.486 32.715 66.790 1.00 51.33 190 PHE A N 1
ATOM 1420 C CA . PHE A 1 187 ? 44.537 32.706 67.892 1.00 47.36 190 PHE A CA 1
ATOM 1421 C C . PHE A 1 187 ? 44.490 31.340 68.552 1.00 42.57 190 PHE A C 1
ATOM 1422 O O . PHE A 1 187 ? 44.733 30.314 67.914 1.00 41.70 190 PHE A O 1
ATOM 1430 N N . SER A 1 188 ? 44.170 31.345 69.842 1.00 41.19 191 SER A N 1
ATOM 1431 C CA . SER A 1 188 ? 43.794 30.113 70.506 1.00 42.42 191 SER A CA 1
ATOM 1432 C C . SER A 1 188 ? 42.334 29.807 70.196 1.00 45.03 191 SER A C 1
ATOM 1433 O O . SER A 1 188 ? 41.617 30.611 69.590 1.00 47.82 191 SER A O 1
ATOM 1436 N N . LEU A 1 189 ? 41.897 28.618 70.591 1.00 42.87 192 LEU A N 1
ATOM 1437 C CA . LEU A 1 189 ? 40.510 28.215 70.406 1.00 41.38 192 LEU A CA 1
ATOM 1438 C C . LEU A 1 189 ? 40.034 27.453 71.629 1.00 41.64 192 LEU A C 1
ATOM 1439 O O . LEU A 1 189 ? 40.719 26.548 72.109 1.00 42.80 192 LEU A O 1
ATOM 1444 N N . SER A 1 190 ? 38.870 27.824 72.131 1.00 45.46 193 SER A N 1
ATOM 1445 C CA . SER A 1 190 ? 38.218 27.075 73.189 1.00 45.16 193 SER A CA 1
ATOM 1446 C C . SER A 1 190 ? 36.838 26.624 72.733 1.00 41.71 193 SER A C 1
ATOM 1447 O O . SER A 1 190 ? 36.251 27.152 71.780 1.00 40.51 193 SER A O 1
ATOM 1450 N N . THR A 1 191 ? 36.310 25.661 73.463 1.00 39.06 194 THR A N 1
ATOM 1451 C CA . THR A 1 191 ? 35.083 25.004 73.067 1.00 37.18 194 THR A CA 1
ATOM 1452 C C . THR A 1 191 ? 34.202 24.886 74.304 1.00 37.64 194 THR A C 1
ATOM 1453 O O . THR A 1 191 ? 34.695 24.543 75.384 1.00 37.46 194 THR A O 1
ATOM 1457 N N . ILE A 1 192 ? 32.922 25.227 74.160 1.00 33.94 195 ILE A N 1
ATOM 1458 C CA . ILE A 1 192 ? 31.922 25.108 75.218 1.00 30.98 195 ILE A CA 1
ATOM 1459 C C . ILE A 1 192 ? 30.948 24.004 74.816 1.00 30.88 195 ILE A C 1
ATOM 1460 O O . ILE A 1 192 ? 30.209 24.160 73.837 1.00 34.06 195 ILE A O 1
ATOM 1465 N N . ASN A 1 193 ? 30.926 22.885 75.549 1.00 34.27 196 ASN A N 1
ATOM 1466 C CA . ASN A 1 193 ? 30.059 21.749 75.208 1.00 33.94 196 ASN A CA 1
ATOM 1467 C C . ASN A 1 193 ? 28.972 21.563 76.249 1.00 33.82 196 ASN A C 1
ATOM 1468 O O . ASN A 1 193 ? 29.136 20.757 77.180 1.00 34.27 196 ASN A O 1
ATOM 1473 N N . PRO A 1 194 ? 27.836 22.239 76.119 1.00 35.88 197 PRO A N 1
ATOM 1474 C CA . PRO A 1 194 ? 26.756 22.062 77.088 1.00 33.46 197 PRO A CA 1
ATOM 1475 C C . PRO A 1 194 ? 25.904 20.841 76.778 1.00 30.05 197 PRO A C 1
ATOM 1476 O O . PRO A 1 194 ? 25.766 20.419 75.625 1.00 27.55 197 PRO A O 1
ATOM 1480 N N . SER A 1 195 ? 25.325 20.268 77.835 1.00 27.32 198 SER A N 1
ATOM 1481 C CA . SER A 1 195 ? 24.266 19.275 77.649 1.00 33.46 198 SER A CA 1
ATOM 1482 C C . SER A 1 195 ? 22.976 19.988 77.258 1.00 33.80 198 SER A C 1
ATOM 1483 O O . SER A 1 195 ? 23.039 21.056 76.635 1.00 31.31 198 SER A O 1
ATOM 1486 N N . PHE A 1 196 ? 21.810 19.421 77.592 1.00 28.83 199 PHE A N 1
ATOM 1487 C CA . PHE A 1 196 ? 20.562 20.129 77.319 1.00 31.02 199 PHE A CA 1
ATOM 1488 C C . PHE A 1 196 ? 20.531 21.451 78.073 1.00 27.68 199 PHE A C 1
ATOM 1489 O O . PHE A 1 196 ? 20.740 21.494 79.287 1.00 30.89 199 PHE A O 1
ATOM 1497 N N . VAL A 1 197 ? 20.272 22.532 77.355 1.00 25.96 200 VAL A N 1
ATOM 1498 C CA . VAL A 1 197 ? 20.338 23.866 77.934 1.00 31.07 200 VAL A CA 1
ATOM 1499 C C . VAL A 1 197 ? 18.942 24.301 78.371 1.00 36.32 200 VAL A C 1
ATOM 1500 O O . VAL A 1 197 ? 18.046 24.478 77.538 1.00 38.10 200 VAL A O 1
ATOM 1504 N N . PHE A 1 198 ? 18.761 24.469 79.678 1.00 32.58 201 PHE A N 1
ATOM 1505 C CA . PHE A 1 198 ? 17.530 24.948 80.283 1.00 33.52 201 PHE A CA 1
ATOM 1506 C C . PHE A 1 198 ? 17.714 26.404 80.688 1.00 33.43 201 PHE A C 1
ATOM 1507 O O . PHE A 1 198 ? 18.801 26.966 80.577 1.00 35.10 201 PHE A O 1
ATOM 1515 N N . GLY A 1 199 ? 16.651 27.004 81.214 1.00 35.50 202 GLY A N 1
ATOM 1516 C CA . GLY A 1 199 ? 16.746 28.330 81.772 1.00 33.80 202 GLY A CA 1
ATOM 1517 C C . GLY A 1 199 ? 15.904 29.320 81.004 1.00 34.95 202 GLY A C 1
ATOM 1518 O O . GLY A 1 199 ? 15.466 29.056 79.882 1.00 38.66 202 GLY A O 1
ATOM 1519 N N . PRO A 1 200 ? 15.669 30.487 81.599 1.00 37.24 203 PRO A N 1
ATOM 1520 C CA . PRO A 1 200 ? 14.839 31.506 80.946 1.00 36.86 203 PRO A CA 1
ATOM 1521 C C . PRO A 1 200 ? 15.564 32.193 79.797 1.00 35.42 203 PRO A C 1
ATOM 1522 O O . PRO A 1 200 ? 16.795 32.203 79.720 1.00 38.58 203 PRO A O 1
ATOM 1526 N N . GLN A 1 201 ? 14.779 32.818 78.923 1.00 34.32 204 GLN A N 1
ATOM 1527 C CA . GLN A 1 201 ? 15.339 33.748 77.948 1.00 38.57 204 GLN A CA 1
ATOM 1528 C C . GLN A 1 201 ? 15.745 35.078 78.584 1.00 35.85 204 GLN A C 1
ATOM 1529 O O . GLN A 1 201 ? 15.234 35.482 79.630 1.00 35.61 204 GLN A O 1
ATOM 1535 N N . SER A 1 202 ? 16.675 35.773 77.934 1.00 37.09 205 SER A N 1
ATOM 1536 C CA . SER A 1 202 ? 17.145 37.035 78.503 1.00 40.16 205 SER A CA 1
ATOM 1537 C C . SER A 1 202 ? 16.012 38.031 78.677 1.00 36.39 205 SER A C 1
ATOM 1538 O O . SER A 1 202 ? 16.083 38.920 79.534 1.00 39.82 205 SER A O 1
ATOM 1541 N N . PHE A 1 203 ? 14.956 37.883 77.891 1.00 38.69 206 PHE A N 1
ATOM 1542 C CA . PHE A 1 203 ? 13.865 38.834 77.844 1.00 36.20 206 PHE A CA 1
ATOM 1543 C C . PHE A 1 203 ? 12.558 38.065 77.739 1.00 44.24 206 PHE A C 1
ATOM 1544 O O . PHE A 1 203 ? 12.435 37.147 76.921 1.00 45.73 206 PHE A O 1
ATOM 1552 N N . GLY A 1 204 ? 11.602 38.415 78.603 1.00 48.91 207 GLY A N 1
ATOM 1553 C CA . GLY A 1 204 ? 10.284 37.817 78.544 1.00 41.57 207 GLY A CA 1
ATOM 1554 C C . GLY A 1 204 ? 9.549 38.112 77.260 1.00 52.01 207 GLY A C 1
ATOM 1555 O O . GLY A 1 204 ? 8.656 37.348 76.879 1.00 58.63 207 GLY A O 1
ATOM 1556 N N . SER A 1 205 ? 9.910 39.202 76.579 1.00 53.57 208 SER A N 1
ATOM 1557 C CA . SER A 1 205 ? 9.314 39.525 75.287 1.00 53.13 208 SER A CA 1
ATOM 1558 C C . SER A 1 205 ? 9.378 38.345 74.328 1.00 63.16 208 SER A C 1
ATOM 1559 O O . SER A 1 205 ? 8.419 38.075 73.590 1.00 70.87 208 SER A O 1
ATOM 1562 N N . GLU A 1 206 ? 10.495 37.614 74.352 1.00 57.83 209 GLU A N 1
ATOM 1563 C CA . GLU A 1 206 ? 10.839 36.645 73.319 1.00 63.23 209 GLU A CA 1
ATOM 1564 C C . GLU A 1 206 ? 9.971 35.385 73.336 1.00 67.72 209 GLU A C 1
ATOM 1565 O O . GLU A 1 206 ? 10.032 34.608 72.370 1.00 74.12 209 GLU A O 1
ATOM 1571 N N . ILE A 1 207 ? 9.161 35.167 74.380 1.00 64.62 210 ILE A N 1
ATOM 1572 C CA . ILE A 1 207 ? 8.483 33.884 74.522 1.00 63.81 210 ILE A CA 1
ATOM 1573 C C . ILE A 1 207 ? 7.378 33.770 73.494 1.00 67.95 210 ILE A C 1
ATOM 1574 O O . ILE A 1 207 ? 6.509 34.646 73.361 1.00 68.00 210 ILE A O 1
ATOM 1579 N N . LYS A 1 208 ? 7.469 32.729 72.720 1.00 72.62 211 LYS A N 1
ATOM 1580 C CA . LYS A 1 208 ? 6.407 32.267 71.878 1.00 77.65 211 LYS A CA 1
ATOM 1581 C C . LYS A 1 208 ? 5.748 31.083 72.548 1.00 83.56 211 LYS A C 1
ATOM 1582 O O . LYS A 1 208 ? 6.067 30.696 73.693 1.00 85.52 211 LYS A O 1
ATOM 1588 N N . GLN A 1 209 ? 4.872 30.470 71.782 1.00 77.86 212 GLN A N 1
ATOM 1589 C CA . GLN A 1 209 ? 4.020 29.409 72.266 1.00 81.50 212 GLN A CA 1
ATOM 1590 C C . GLN A 1 209 ? 4.757 28.105 72.394 1.00 87.81 212 GLN A C 1
ATOM 1591 O O . GLN A 1 209 ? 4.494 27.323 73.306 1.00 79.98 212 GLN A O 1
ATOM 1597 N N . SER A 1 210 ? 5.585 27.833 71.401 1.00 92.14 213 SER A N 1
ATOM 1598 C CA . SER A 1 210 ? 6.499 26.714 71.316 1.00 85.01 213 SER A CA 1
ATOM 1599 C C . SER A 1 210 ? 7.890 27.332 71.357 1.00 84.93 213 SER A C 1
ATOM 1600 O O . SER A 1 210 ? 8.229 28.164 70.507 1.00 85.10 213 SER A O 1
ATOM 1603 N N . LEU A 1 211 ? 8.648 27.022 72.402 1.00 75.44 214 LEU A N 1
ATOM 1604 C CA . LEU A 1 211 ? 10.039 27.453 72.453 1.00 77.20 214 LEU A CA 1
ATOM 1605 C C . LEU A 1 211 ? 10.816 26.730 71.363 1.00 77.88 214 LEU A C 1
ATOM 1606 O O . LEU A 1 211 ? 10.647 25.522 71.146 1.00 78.89 214 LEU A O 1
ATOM 1611 N N . ASN A 1 212 ? 11.649 27.476 70.652 1.00 75.16 215 ASN A N 1
ATOM 1612 C CA . ASN A 1 212 ? 12.502 26.845 69.655 1.00 76.51 215 ASN A CA 1
ATOM 1613 C C . ASN A 1 212 ? 13.794 26.294 70.268 1.00 75.89 215 ASN A C 1
ATOM 1614 O O . ASN A 1 212 ? 14.616 25.710 69.549 1.00 67.07 215 ASN A O 1
ATOM 1619 N N . THR A 1 213 ? 13.950 26.419 71.595 1.00 74.95 216 THR A N 1
ATOM 1620 C CA . THR A 1 213 ? 15.133 26.037 72.349 1.00 61.71 216 THR A CA 1
ATOM 1621 C C . THR A 1 213 ? 14.939 24.673 73.007 1.00 63.39 216 THR A C 1
ATOM 1622 O O . THR A 1 213 ? 13.956 23.961 72.775 1.00 60.03 216 THR A O 1
ATOM 1626 N N . SER A 1 214 ? 15.888 24.318 73.874 1.00 63.97 217 SER A N 1
ATOM 1627 C CA . SER A 1 214 ? 15.817 23.072 74.618 1.00 58.68 217 SER A CA 1
ATOM 1628 C C . SER A 1 214 ? 14.907 23.163 75.836 1.00 56.77 217 SER A C 1
ATOM 1629 O O . SER A 1 214 ? 14.538 22.131 76.407 1.00 50.80 217 SER A O 1
ATOM 1632 N N . SER A 1 215 ? 14.538 24.375 76.246 1.00 59.35 218 SER A N 1
ATOM 1633 C CA . SER A 1 215 ? 13.552 24.523 77.303 1.00 52.14 218 SER A CA 1
ATOM 1634 C C . SER A 1 215 ? 12.181 24.002 76.884 1.00 57.12 218 SER A C 1
ATOM 1635 O O . SER A 1 215 ? 11.302 23.886 77.742 1.00 54.27 218 SER A O 1
ATOM 1638 N N . GLU A 1 216 ? 11.982 23.669 75.595 1.00 59.71 219 GLU A N 1
ATOM 1639 C CA . GLU A 1 216 ? 10.739 23.048 75.140 1.00 57.80 219 GLU A CA 1
ATOM 1640 C C . GLU A 1 216 ? 10.475 21.710 75.820 1.00 55.82 219 GLU A C 1
ATOM 1641 O O . GLU A 1 216 ? 9.309 21.351 76.015 1.00 56.66 219 GLU A O 1
ATOM 1647 N N . ILE A 1 217 ? 11.520 20.969 76.196 1.00 50.29 220 ILE A N 1
ATOM 1648 C CA . ILE A 1 217 ? 11.331 19.823 77.086 1.00 50.71 220 ILE A CA 1
ATOM 1649 C C . ILE A 1 217 ? 10.484 20.226 78.290 1.00 51.05 220 ILE A C 1
ATOM 1650 O O . ILE A 1 217 ? 9.489 19.572 78.627 1.00 52.66 220 ILE A O 1
ATOM 1655 N N . ILE A 1 218 ? 10.856 21.333 78.933 1.00 48.71 221 ILE A N 1
ATOM 1656 C CA . ILE A 1 218 ? 10.096 21.853 80.067 1.00 47.65 221 ILE A CA 1
ATOM 1657 C C . ILE A 1 218 ? 8.725 22.341 79.612 1.00 53.84 221 ILE A C 1
ATOM 1658 O O . ILE A 1 218 ? 7.694 22.030 80.222 1.00 47.21 221 ILE A O 1
ATOM 1663 N N . ASN A 1 219 ? 8.700 23.118 78.527 1.00 55.80 222 ASN A N 1
ATOM 1664 C CA . ASN A 1 219 ? 7.446 23.631 77.987 1.00 52.44 222 ASN A CA 1
ATOM 1665 C C . ASN A 1 219 ? 6.472 22.505 77.659 1.00 53.74 222 ASN A C 1
ATOM 1666 O O . ASN A 1 219 ? 5.266 22.631 77.900 1.00 52.74 222 ASN A O 1
ATOM 1671 N N . SER A 1 220 ? 6.974 21.398 77.101 1.00 53.01 223 SER A N 1
ATOM 1672 C CA . SER A 1 220 ? 6.080 20.327 76.689 1.00 50.04 223 SER A CA 1
ATOM 1673 C C . SER A 1 220 ? 5.388 19.687 77.890 1.00 52.31 223 SER A C 1
ATOM 1674 O O . SER A 1 220 ? 4.255 19.204 77.764 1.00 51.89 223 SER A O 1
ATOM 1677 N N . ILE A 1 221 ? 6.035 19.698 79.063 1.00 51.01 224 ILE A N 1
ATOM 1678 C CA . ILE A 1 221 ? 5.360 19.289 80.297 1.00 46.86 224 ILE A CA 1
ATOM 1679 C C . ILE A 1 221 ? 4.126 20.152 80.554 1.00 50.21 224 ILE A C 1
ATOM 1680 O O . ILE A 1 221 ? 3.065 19.645 80.941 1.00 52.49 224 ILE A O 1
ATOM 1685 N N . LEU A 1 222 ? 4.244 21.470 80.363 1.00 48.95 225 LEU A N 1
ATOM 1686 C CA . LEU A 1 222 ? 3.139 22.363 80.706 1.00 48.82 225 LEU A CA 1
ATOM 1687 C C . LEU A 1 222 ? 1.912 22.164 79.830 1.00 49.36 225 LEU A C 1
ATOM 1688 O O . LEU A 1 222 ? 0.840 22.658 80.184 1.00 45.46 225 LEU A O 1
ATOM 1693 N N . LYS A 1 223 ? 2.025 21.462 78.707 1.00 49.87 226 LYS A N 1
ATOM 1694 C CA . LYS A 1 223 ? 0.874 21.233 77.846 1.00 53.01 226 LYS A CA 1
ATOM 1695 C C . LYS A 1 223 ? 0.223 19.873 78.065 1.00 49.83 226 LYS A C 1
ATOM 1696 O O . LYS A 1 223 ? -0.650 19.489 77.290 1.00 54.38 226 LYS A O 1
ATOM 1702 N N . LEU A 1 224 ? 0.615 19.142 79.093 1.00 51.26 227 LEU A N 1
ATOM 1703 C CA . LEU A 1 224 ? -0.012 17.863 79.376 1.00 53.13 227 LEU A CA 1
ATOM 1704 C C . LEU A 1 224 ? -1.250 18.043 80.248 1.00 54.95 227 LEU A C 1
ATOM 1705 O O . LEU A 1 224 ? -1.298 18.910 81.124 1.00 53.68 227 LEU A O 1
ATOM 1710 N N . LYS A 1 225 ? -2.270 17.197 79.992 1.00 66.14 228 LYS A N 1
ATOM 1711 C CA . LYS A 1 225 ? -3.493 17.017 80.767 1.00 67.22 228 LYS A CA 1
ATOM 1712 C C . LYS A 1 225 ? -3.267 15.991 81.885 1.00 62.85 228 LYS A C 1
ATOM 1713 O O . LYS A 1 225 ? -2.417 15.101 81.754 1.00 59.60 228 LYS A O 1
ATOM 1719 N N . PRO A 1 226 ? -4.037 16.087 83.000 1.00 63.23 229 PRO A N 1
ATOM 1720 C CA . PRO A 1 226 ? -3.724 15.307 84.214 1.00 62.11 229 PRO A CA 1
ATOM 1721 C C . PRO A 1 226 ? -3.519 13.800 84.073 1.00 61.23 229 PRO A C 1
ATOM 1722 O O . PRO A 1 226 ? -2.837 13.204 84.922 1.00 67.28 229 PRO A O 1
ATOM 1726 N N . ASN A 1 227 ? -4.083 13.154 83.056 1.00 59.42 230 ASN A N 1
ATOM 1727 C CA . ASN A 1 227 ? -3.888 11.721 82.874 1.00 66.88 230 ASN A CA 1
ATOM 1728 C C . ASN A 1 227 ? -3.162 11.388 81.574 1.00 67.69 230 ASN A C 1
ATOM 1729 O O . ASN A 1 227 ? -3.232 10.244 81.099 1.00 63.20 230 ASN A O 1
ATOM 1734 N N . ASP A 1 228 ? -2.461 12.359 80.995 1.00 70.93 231 ASP A N 1
ATOM 1735 C CA . ASP A 1 228 ? -1.421 12.073 80.016 1.00 64.34 231 ASP A CA 1
ATOM 1736 C C . ASP A 1 228 ? -0.286 11.307 80.673 1.00 61.40 231 ASP A C 1
ATOM 1737 O O . ASP A 1 228 ? -0.004 11.466 81.867 1.00 59.70 231 ASP A O 1
ATOM 1742 N N . SER A 1 229 ? 0.352 10.453 79.885 1.00 61.02 232 SER A N 1
ATOM 1743 C CA . SER A 1 229 ? 1.585 9.838 80.335 1.00 67.25 232 SER A CA 1
ATOM 1744 C C . SER A 1 229 ? 2.714 10.840 80.150 1.00 64.78 232 SER A C 1
ATOM 1745 O O . SER A 1 229 ? 2.664 11.713 79.274 1.00 62.56 232 SER A O 1
ATOM 1748 N N . ILE A 1 230 ? 3.712 10.731 81.010 1.00 61.52 233 ILE A N 1
ATOM 1749 C CA . ILE A 1 230 ? 4.806 11.701 81.032 1.00 58.40 233 ILE A CA 1
ATOM 1750 C C . ILE A 1 230 ? 5.837 11.291 79.989 1.00 56.54 233 ILE A C 1
ATOM 1751 O O . ILE A 1 230 ? 6.213 10.114 79.946 1.00 56.69 233 ILE A O 1
ATOM 1756 N N . PRO A 1 231 ? 6.324 12.208 79.149 1.00 58.39 234 PRO A N 1
ATOM 1757 C CA . PRO A 1 231 ? 7.287 11.805 78.121 1.00 56.74 234 PRO A CA 1
ATOM 1758 C C . PRO A 1 231 ? 8.516 11.171 78.752 1.00 62.07 234 PRO A C 1
ATOM 1759 O O . PRO A 1 231 ? 8.839 11.399 79.921 1.00 62.38 234 PRO A O 1
ATOM 1763 N N . ALA A 1 232 ? 9.176 10.324 77.980 1.00 60.10 235 ALA A N 1
ATOM 1764 C CA . ALA A 1 232 ? 10.509 9.891 78.336 1.00 55.33 235 ALA A CA 1
ATOM 1765 C C . ALA A 1 232 ? 11.479 10.919 77.763 1.00 58.76 235 ALA A C 1
ATOM 1766 O O . ALA A 1 232 ? 11.425 11.249 76.571 1.00 61.91 235 ALA A O 1
ATOM 1768 N N . SER A 1 233 ? 12.300 11.480 78.636 1.00 46.19 236 SER A N 1
ATOM 1769 C CA . SER A 1 233 ? 13.337 12.417 78.249 1.00 42.29 236 SER A CA 1
ATOM 1770 C C . SER A 1 233 ? 14.346 12.358 79.367 1.00 43.91 236 SER A C 1
ATOM 1771 O O . SER A 1 233 ? 13.962 12.411 80.540 1.00 41.27 236 SER A O 1
ATOM 1774 N N . LYS A 1 234 ? 15.614 12.219 79.019 1.00 34.70 237 LYS A N 1
ATOM 1775 C CA . LYS A 1 234 ? 16.580 12.211 80.085 1.00 35.02 237 LYS A CA 1
ATOM 1776 C C . LYS A 1 234 ? 17.927 12.626 79.526 1.00 38.55 237 LYS A C 1
ATOM 1777 O O . LYS A 1 234 ? 18.182 12.492 78.324 1.00 39.23 237 LYS A O 1
ATOM 1783 N N . GLY A 1 235 ? 18.768 13.162 80.405 1.00 32.32 238 GLY A N 1
ATOM 1784 C CA . GLY A 1 235 ? 20.124 13.481 80.023 1.00 32.31 238 GLY A CA 1
ATOM 1785 C C . GLY A 1 235 ? 20.749 14.409 81.041 1.00 34.26 238 GLY A C 1
ATOM 1786 O O . GLY A 1 235 ? 20.238 14.581 82.149 1.00 38.24 238 GLY A O 1
ATOM 1787 N N . GLY A 1 236 ? 21.888 14.959 80.662 1.00 30.71 239 GLY A N 1
ATOM 1788 C CA . GLY A 1 236 ? 22.447 16.037 81.421 1.00 27.26 239 GLY A CA 1
ATOM 1789 C C . GLY A 1 236 ? 21.805 17.347 81.029 1.00 30.88 239 GLY A C 1
ATOM 1790 O O . GLY A 1 236 ? 21.286 17.511 79.928 1.00 32.61 239 GLY A O 1
ATOM 1791 N N . TRP A 1 237 ? 21.824 18.299 81.952 1.00 29.99 240 TRP A N 1
ATOM 1792 C CA . TRP A 1 237 ? 21.295 19.621 81.681 1.00 28.55 240 TRP A CA 1
ATOM 1793 C C . TRP A 1 237 ? 22.252 20.627 82.299 1.00 31.61 240 TRP A C 1
ATOM 1794 O O . TRP A 1 237 ? 23.073 20.286 83.154 1.00 29.97 240 TRP A O 1
ATOM 1805 N N . VAL A 1 238 ? 22.119 21.878 81.878 1.00 34.72 241 VAL A N 1
ATOM 1806 C CA . VAL A 1 238 ? 22.863 22.986 82.465 1.00 28.27 241 VAL A CA 1
ATOM 1807 C C . VAL A 1 238 ? 22.065 24.246 82.169 1.00 29.59 241 VAL A C 1
ATOM 1808 O O . VAL A 1 238 ? 21.397 24.335 81.136 1.00 31.13 241 VAL A O 1
ATOM 1812 N N . ASP A 1 239 ? 22.091 25.200 83.096 1.00 32.00 242 ASP A N 1
ATOM 1813 C CA . ASP A 1 239 ? 21.343 26.437 82.902 1.00 29.69 242 ASP A CA 1
ATOM 1814 C C . ASP A 1 239 ? 22.045 27.331 81.883 1.00 32.36 242 ASP A C 1
ATOM 1815 O O . ASP A 1 239 ? 23.277 27.424 81.858 1.00 30.25 242 ASP A O 1
ATOM 1820 N N . VAL A 1 240 ? 21.236 28.006 81.054 1.00 31.31 243 VAL A N 1
ATOM 1821 C CA . VAL A 1 240 ? 21.732 28.821 79.946 1.00 32.63 243 VAL A CA 1
ATOM 1822 C C . VAL A 1 240 ? 22.615 29.954 80.440 1.00 37.37 243 VAL A C 1
ATOM 1823 O O . VAL A 1 240 ? 23.569 30.351 79.756 1.00 38.06 243 VAL A O 1
ATOM 1827 N N . ARG A 1 241 ? 22.317 30.497 81.624 1.00 36.48 244 ARG A N 1
ATOM 1828 C CA . ARG A 1 241 ? 23.105 31.601 82.154 1.00 33.65 244 ARG A CA 1
ATOM 1829 C C . ARG A 1 241 ? 24.522 31.158 82.512 1.00 37.30 244 ARG A C 1
ATOM 1830 O O . ARG A 1 241 ? 25.481 31.919 82.329 1.00 34.07 244 ARG A O 1
ATOM 1838 N N . ASP A 1 242 ? 24.680 29.923 83.004 1.00 39.30 245 ASP A N 1
ATOM 1839 C CA . ASP A 1 242 ? 26.021 29.401 83.265 1.00 38.30 245 ASP A CA 1
ATOM 1840 C C . ASP A 1 242 ? 26.765 29.081 81.973 1.00 35.06 245 ASP A C 1
ATOM 1841 O O . ASP A 1 242 ? 27.986 29.250 81.894 1.00 35.76 245 ASP A O 1
ATOM 1846 N N . VAL A 1 243 ? 26.055 28.633 80.947 1.00 34.82 246 VAL A N 1
ATOM 1847 C CA . VAL A 1 243 ? 26.693 28.433 79.658 1.00 32.59 246 VAL A CA 1
ATOM 1848 C C . VAL A 1 243 ? 27.194 29.764 79.124 1.00 37.29 246 VAL A C 1
ATOM 1849 O O . VAL A 1 243 ? 28.375 29.908 78.777 1.00 40.02 246 VAL A O 1
ATOM 1853 N N . ALA A 1 244 ? 26.306 30.766 79.078 1.00 37.65 247 ALA A N 1
ATOM 1854 C CA . ALA A 1 244 ? 26.697 32.114 78.673 1.00 35.46 247 ALA A CA 1
ATOM 1855 C C . ALA A 1 244 ? 27.921 32.594 79.448 1.00 38.10 247 ALA A C 1
ATOM 1856 O O . ALA A 1 244 ? 28.875 33.117 78.861 1.00 38.68 247 ALA A O 1
ATOM 1858 N N . LYS A 1 245 ? 27.913 32.424 80.773 1.00 33.21 248 LYS A N 1
ATOM 1859 C CA . LYS A 1 245 ? 29.041 32.910 81.549 1.00 34.42 248 LYS A CA 1
ATOM 1860 C C . LYS A 1 245 ? 30.310 32.153 81.192 1.00 37.27 248 LYS A C 1
ATOM 1861 O O . LYS A 1 245 ? 31.401 32.736 81.152 1.00 37.62 248 LYS A O 1
ATOM 1867 N N . ALA A 1 246 ? 30.182 30.856 80.896 1.00 36.94 249 ALA A N 1
ATOM 1868 C CA . ALA A 1 246 ? 31.358 30.067 80.545 1.00 35.74 249 ALA A CA 1
ATOM 1869 C C . ALA A 1 246 ? 32.001 30.585 79.270 1.00 35.39 249 ALA A C 1
ATOM 1870 O O . ALA A 1 246 ? 33.228 30.651 79.178 1.00 40.65 249 ALA A O 1
ATOM 1872 N N . HIS A 1 247 ? 31.194 30.981 78.283 1.00 32.78 250 HIS A N 1
ATOM 1873 C CA . HIS A 1 247 ? 31.765 31.608 77.095 1.00 38.41 250 HIS A CA 1
ATOM 1874 C C . HIS A 1 247 ? 32.673 32.770 77.460 1.00 42.47 250 HIS A C 1
ATOM 1875 O O . HIS A 1 247 ? 33.700 32.989 76.805 1.00 39.35 250 HIS A O 1
ATOM 1882 N N . ILE A 1 248 ? 32.318 33.527 78.499 1.00 38.96 251 ILE A N 1
ATOM 1883 C CA . ILE A 1 248 ? 33.138 34.680 78.826 1.00 40.10 251 ILE A CA 1
ATOM 1884 C C . ILE A 1 248 ? 34.360 34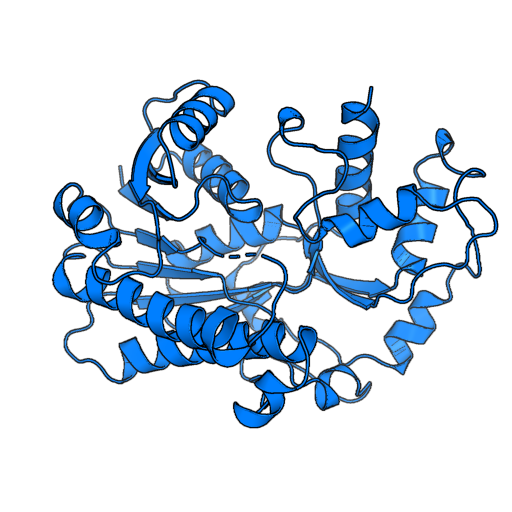.263 79.622 1.00 45.45 251 ILE A C 1
ATOM 1885 O O . ILE A 1 248 ? 35.474 34.720 79.343 1.00 47.75 251 ILE A O 1
ATOM 1890 N N . ILE A 1 249 ? 34.195 33.376 80.605 1.00 44.07 252 ILE A N 1
ATOM 1891 C CA . ILE A 1 249 ? 35.376 32.904 81.320 1.00 46.83 252 ILE A CA 1
ATOM 1892 C C . ILE A 1 249 ? 36.334 32.222 80.351 1.00 47.24 252 ILE A C 1
ATOM 1893 O O . ILE A 1 249 ? 37.550 32.229 80.565 1.00 46.61 252 ILE A O 1
ATOM 1898 N N . ALA A 1 250 ? 35.814 31.700 79.238 1.00 45.57 253 ALA A N 1
ATOM 1899 C CA . ALA A 1 250 ? 36.633 30.896 78.340 1.00 46.79 253 ALA A CA 1
ATOM 1900 C C . ALA A 1 250 ? 37.726 31.709 77.659 1.00 51.74 253 ALA A C 1
ATOM 1901 O O . ALA A 1 250 ? 38.773 31.147 77.309 1.00 57.09 253 ALA A O 1
ATOM 1903 N N . PHE A 1 251 ? 37.516 33.010 77.434 1.00 46.75 254 PHE A N 1
ATOM 1904 C CA . PHE A 1 251 ? 38.594 33.825 76.888 1.00 47.20 254 PHE A CA 1
ATOM 1905 C C . PHE A 1 251 ? 39.247 34.755 77.910 1.00 49.43 254 PHE A C 1
ATOM 1906 O O . PHE A 1 251 ? 40.342 35.256 77.649 1.00 50.25 254 PHE A O 1
ATOM 1914 N N . GLU A 1 252 ? 38.620 34.996 79.059 1.00 49.76 255 GLU A N 1
ATOM 1915 C CA . GLU A 1 252 ? 39.231 35.859 80.064 1.00 48.83 255 GLU A CA 1
ATOM 1916 C C . GLU A 1 252 ? 40.261 35.116 80.902 1.00 55.66 255 GLU A C 1
ATOM 1917 O O . GLU A 1 252 ? 41.248 35.711 81.347 1.00 62.10 255 GLU A O 1
ATOM 1923 N N . ASN A 1 253 ? 40.029 33.836 81.151 1.00 59.08 256 ASN A N 1
ATOM 1924 C CA . ASN A 1 253 ? 40.993 32.982 81.824 1.00 58.99 256 ASN A CA 1
ATOM 1925 C C . ASN A 1 253 ? 41.957 32.397 80.797 1.00 62.04 256 ASN A C 1
ATOM 1926 O O . ASN A 1 253 ? 41.537 31.823 79.786 1.00 61.10 256 ASN A O 1
ATOM 1931 N N . GLU A 1 254 ? 43.253 32.540 81.068 1.00 67.60 257 GLU A N 1
ATOM 1932 C CA . GLU A 1 254 ? 44.253 32.065 80.120 1.00 65.89 257 GLU A CA 1
ATOM 1933 C C . GLU A 1 254 ? 44.311 30.539 80.086 1.00 64.19 257 GLU A C 1
ATOM 1934 O O . GLU A 1 254 ? 44.563 29.952 79.031 1.00 61.95 257 GLU A O 1
ATOM 1940 N N . ASP A 1 255 ? 44.053 29.866 81.207 1.00 63.31 258 ASP A N 1
ATOM 1941 C CA . ASP A 1 255 ? 44.162 28.408 81.140 1.00 61.71 258 ASP A CA 1
ATOM 1942 C C . ASP A 1 255 ? 43.058 27.755 80.313 1.00 61.71 258 ASP A C 1
ATOM 1943 O O . ASP A 1 255 ? 43.059 26.528 80.166 1.00 60.99 258 ASP A O 1
ATOM 1948 N N . ALA A 1 256 ? 42.124 28.521 79.768 1.00 55.81 259 ALA A N 1
ATOM 1949 C CA . ALA A 1 256 ? 41.084 27.916 78.958 1.00 54.01 259 ALA A CA 1
ATOM 1950 C C . ALA A 1 256 ? 41.497 27.741 77.502 1.00 55.56 259 ALA A C 1
ATOM 1951 O O . ALA A 1 256 ? 40.734 27.135 76.742 1.00 57.16 259 ALA A O 1
ATOM 1953 N N . LYS A 1 257 ? 42.680 28.225 77.101 1.00 54.72 260 LYS A N 1
ATOM 1954 C CA . LYS A 1 257 ? 43.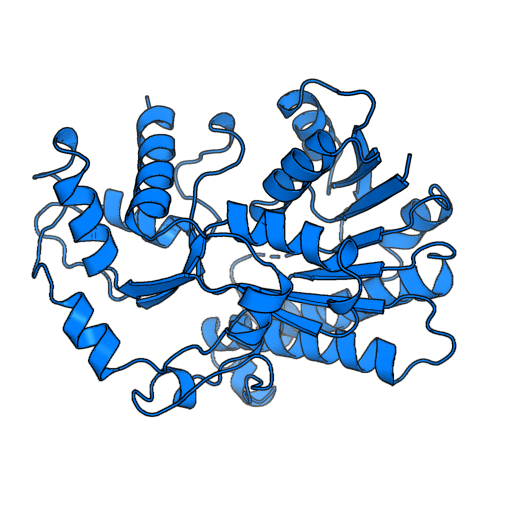127 28.096 75.715 1.00 53.32 260 LYS A CA 1
ATOM 1955 C C . LYS A 1 257 ? 43.307 26.638 75.318 1.00 53.44 260 LYS A C 1
ATOM 1956 O O . LYS A 1 257 ? 43.920 25.852 76.047 1.00 53.16 260 LYS A O 1
ATOM 1962 N N . ASN A 1 258 ? 42.787 26.291 74.139 1.00 48.85 261 ASN A N 1
ATOM 1963 C CA . ASN A 1 258 ? 42.860 24.934 73.597 1.00 52.03 261 ASN A CA 1
ATOM 1964 C C . ASN A 1 258 ? 42.224 23.916 74.535 1.00 47.75 261 ASN A C 1
ATOM 1965 O O . ASN A 1 258 ? 42.644 22.760 74.586 1.00 48.92 261 ASN A O 1
ATOM 1970 N N . GLN A 1 259 ? 41.205 24.344 75.274 1.00 45.32 262 GLN A N 1
ATOM 1971 C CA . GLN A 1 259 ? 40.424 23.464 76.125 1.00 48.71 262 GLN A CA 1
ATOM 1972 C C . GLN A 1 259 ? 39.053 23.212 75.510 1.00 46.19 262 GLN A C 1
ATOM 1973 O O . GLN A 1 259 ? 38.496 24.073 74.818 1.00 42.29 262 GLN A O 1
ATOM 1979 N N . ARG A 1 260 ? 38.532 22.005 75.754 1.00 43.85 263 ARG A N 1
ATOM 1980 C CA . ARG A 1 260 ? 37.118 21.687 75.580 1.00 39.44 263 ARG A CA 1
ATOM 1981 C C . ARG A 1 260 ? 36.467 21.721 76.952 1.00 40.55 263 ARG A C 1
ATOM 1982 O O . ARG A 1 260 ? 36.834 20.934 77.828 1.00 47.54 263 ARG A O 1
ATOM 1990 N N . ILE A 1 261 ? 35.508 22.614 77.147 1.00 33.84 264 ILE A N 1
ATOM 1991 C CA . ILE A 1 261 ? 34.924 22.809 78.461 1.00 36.61 264 ILE A CA 1
ATOM 1992 C C . ILE A 1 261 ? 33.539 22.177 78.462 1.00 38.08 264 ILE A C 1
ATOM 1993 O O . ILE A 1 261 ? 32.646 22.592 77.711 1.00 37.46 264 ILE A O 1
ATOM 1998 N N . LEU A 1 262 ? 33.369 21.159 79.292 1.00 37.21 265 LEU A N 1
ATOM 1999 C CA . LEU A 1 262 ? 32.079 20.498 79.430 1.00 41.32 265 LEU A CA 1
ATOM 2000 C C . LEU A 1 262 ? 31.181 21.325 80.356 1.00 41.86 265 LEU A C 1
ATOM 2001 O O . LEU A 1 262 ? 31.586 21.695 81.469 1.00 46.45 265 LEU A O 1
ATOM 2006 N N . LEU A 1 263 ? 29.971 21.637 79.900 1.00 33.45 266 LEU A N 1
ATOM 2007 C CA . LEU A 1 263 ? 29.027 22.391 80.713 1.00 32.72 266 LEU A CA 1
ATOM 2008 C C . LEU A 1 263 ? 27.855 21.491 81.039 1.00 35.68 266 LEU A C 1
ATOM 2009 O O . LEU A 1 263 ? 26.989 21.234 80.191 1.00 31.61 266 LEU A O 1
ATOM 2014 N N . ASN A 1 264 ? 27.854 21.003 82.278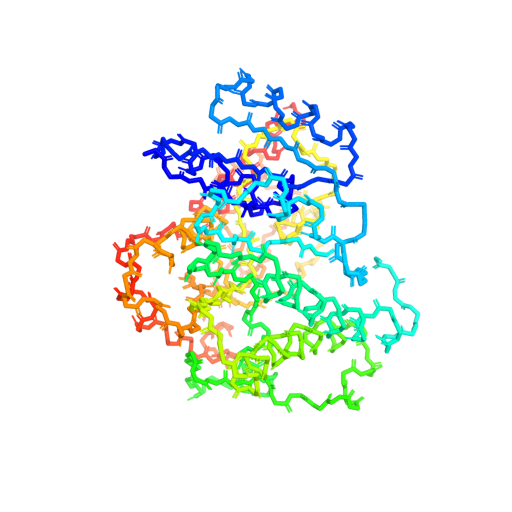 1.00 39.44 267 ASN A N 1
ATOM 2015 C CA . ASN A 1 264 ? 26.784 20.157 82.770 1.00 33.34 267 ASN A CA 1
ATOM 2016 C C . ASN A 1 264 ? 26.651 20.351 84.271 1.00 35.72 267 ASN A C 1
ATOM 2017 O O . ASN A 1 264 ? 27.626 20.230 85.017 1.00 43.49 267 ASN A O 1
ATOM 2022 N N . SER A 1 265 ? 25.436 20.653 84.699 1.00 31.47 268 SER A N 1
ATOM 2023 C CA . SER A 1 265 ? 25.100 20.807 86.096 1.00 29.69 268 SER A CA 1
ATOM 2024 C C . SER A 1 265 ? 24.584 19.528 86.756 1.00 32.54 268 SER A C 1
ATOM 2025 O O . SER A 1 265 ? 24.641 19.412 87.983 1.00 36.15 268 SER A O 1
ATOM 2028 N N . GLY A 1 266 ? 24.043 18.587 86.000 1.00 25.76 269 GLY A N 1
ATOM 2029 C CA . GLY A 1 266 ? 23.430 17.444 86.628 1.00 26.16 269 GLY A CA 1
ATOM 2030 C C . GLY A 1 266 ? 22.601 16.664 85.634 1.00 29.60 269 GLY A C 1
ATOM 2031 O O . GLY A 1 266 ? 22.678 16.874 84.424 1.00 32.59 269 GLY A O 1
ATOM 2032 N N . ARG A 1 267 ? 21.804 15.761 86.179 1.00 30.03 270 ARG A N 1
ATOM 2033 C CA . ARG A 1 267 ? 21.030 14.825 85.387 1.00 32.49 270 ARG A CA 1
ATOM 2034 C C . ARG A 1 267 ? 19.548 15.072 85.631 1.00 32.55 270 ARG A C 1
ATOM 2035 O O . ARG A 1 267 ? 19.149 15.572 86.689 1.00 30.56 270 ARG A O 1
ATOM 2043 N N . PHE A 1 268 ? 18.729 14.744 84.638 1.00 31.85 271 PHE A N 1
ATOM 2044 C CA . PHE A 1 268 ? 17.284 14.857 84.808 1.00 34.74 271 PHE A CA 1
ATOM 2045 C C . PHE A 1 268 ? 16.594 13.754 84.020 1.00 34.36 271 PHE A C 1
ATOM 2046 O O . PHE A 1 268 ? 17.133 13.238 83.030 1.00 32.70 271 PHE A O 1
ATOM 2054 N N . THR A 1 269 ? 15.386 13.414 84.464 1.00 32.92 272 THR A N 1
ATOM 2055 C CA . THR A 1 269 ? 14.380 12.808 83.603 1.00 36.11 272 THR A CA 1
ATOM 2056 C C . THR A 1 269 ? 13.146 13.701 83.594 1.00 36.87 272 THR A C 1
ATOM 2057 O O . THR A 1 269 ? 13.046 14.662 84.358 1.00 41.36 272 THR A O 1
ATOM 2061 N N . SER A 1 270 ? 12.198 13.391 82.711 1.00 39.68 273 SER A N 1
ATOM 2062 C CA . SER A 1 270 ? 10.987 14.200 82.664 1.00 40.70 273 SER A CA 1
ATOM 2063 C C . SER A 1 270 ? 10.273 14.192 84.000 1.00 38.71 273 SER A C 1
ATOM 2064 O O . SER A 1 270 ? 9.677 15.201 84.391 1.00 39.10 273 SER A O 1
ATOM 2067 N N . GLN A 1 271 ? 10.341 13.076 84.723 1.00 38.92 274 GLN A N 1
ATOM 2068 C CA . GLN A 1 271 ? 9.723 13.036 86.040 1.00 42.82 274 GLN A CA 1
ATOM 2069 C C . GLN A 1 271 ? 10.378 14.041 86.983 1.00 40.89 274 GLN A C 1
ATOM 2070 O O . GLN A 1 271 ? 9.703 14.617 87.846 1.00 37.37 274 GLN A O 1
ATOM 2076 N N . SER A 1 272 ? 11.682 14.286 86.819 1.00 37.89 275 SER A N 1
ATOM 2077 C CA . SER A 1 272 ? 12.335 15.308 87.624 1.00 36.33 275 SER A CA 1
ATOM 2078 C C . SER A 1 272 ? 11.650 16.645 87.432 1.00 37.89 275 SER A C 1
ATOM 2079 O O . SER A 1 272 ? 11.402 17.372 88.401 1.00 38.83 275 SER A O 1
ATOM 2082 N N . LEU A 1 273 ? 11.315 16.971 86.183 1.00 39.50 276 LEU A N 1
ATOM 2083 C CA . LEU A 1 273 ? 10.723 18.267 85.876 1.00 36.31 276 LEU A CA 1
ATOM 2084 C C . LEU A 1 273 ? 9.295 18.352 86.386 1.00 37.50 276 LEU A C 1
ATOM 2085 O O . LEU A 1 273 ? 8.908 19.351 87.002 1.00 37.23 276 LEU A O 1
ATOM 2090 N N . VAL A 1 274 ? 8.497 17.311 86.118 1.00 37.96 277 VAL A N 1
ATOM 2091 C CA . VAL A 1 274 ? 7.138 17.208 86.654 1.00 39.30 277 VAL A CA 1
ATOM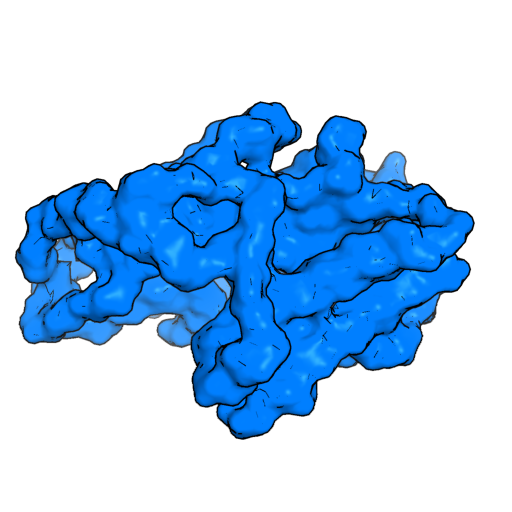 2092 C C . VAL A 1 274 ? 7.128 17.468 88.157 1.00 40.94 277 VAL A C 1
ATOM 2093 O O . VAL A 1 274 ? 6.408 18.348 88.646 1.00 43.14 277 VAL A O 1
ATOM 2097 N N . ASP A 1 275 ? 7.954 16.723 88.905 1.00 38.50 278 ASP A N 1
ATOM 2098 C CA . ASP A 1 275 ? 8.009 16.872 90.362 1.00 39.27 278 ASP A CA 1
ATOM 2099 C C . ASP A 1 275 ? 8.297 18.312 90.782 1.00 41.99 278 ASP A C 1
ATOM 2100 O O . ASP A 1 275 ? 7.637 18.844 91.686 1.00 42.15 278 ASP A O 1
ATOM 2105 N N . ILE A 1 276 ? 9.295 18.954 90.158 1.00 38.96 279 ILE A N 1
ATOM 2106 C CA . ILE A 1 276 ? 9.618 20.336 90.509 1.00 35.18 279 ILE A CA 1
ATOM 2107 C C . ILE A 1 276 ? 8.421 21.241 90.265 1.00 41.96 279 ILE A C 1
ATOM 2108 O O . ILE A 1 276 ? 8.089 22.097 91.098 1.00 39.90 279 ILE A O 1
ATOM 2113 N N . ILE A 1 277 ? 7.752 21.064 89.123 1.00 39.90 280 ILE A N 1
ATOM 2114 C CA . ILE A 1 277 ? 6.648 21.945 88.765 1.00 40.68 280 ILE A CA 1
ATOM 2115 C C . ILE A 1 277 ? 5.473 21.723 89.711 1.00 45.84 280 ILE A C 1
ATOM 2116 O O . ILE A 1 277 ? 4.908 22.681 90.260 1.00 42.13 280 ILE A O 1
ATOM 2121 N N . ASN A 1 278 ? 5.118 20.451 89.952 1.00 47.02 281 ASN A N 1
ATOM 2122 C CA . ASN A 1 278 ? 4.008 20.157 90.855 1.00 46.12 281 ASN A CA 1
ATOM 2123 C C . ASN A 1 278 ? 4.263 20.697 92.263 1.00 53.44 281 ASN A C 1
ATOM 2124 O O . ASN A 1 278 ? 3.309 21.090 92.949 1.00 58.81 281 ASN A O 1
ATOM 2129 N N . ASP A 1 279 ? 5.532 20.799 92.686 1.00 49.51 282 ASP A N 1
ATOM 2130 C CA . ASP A 1 279 ? 5.831 21.294 94.028 1.00 53.90 282 ASP A CA 1
ATOM 2131 C C . ASP A 1 279 ? 6.071 22.808 94.116 1.00 52.37 282 ASP A C 1
ATOM 2132 O O . ASP A 1 279 ? 6.033 23.364 95.219 1.00 48.21 282 ASP A O 1
ATOM 2137 N N . LYS A 1 280 ? 6.266 23.517 93.012 1.00 45.84 283 LYS A N 1
ATOM 2138 C CA . LYS A 1 280 ? 6.516 24.947 93.122 1.00 45.03 283 LYS A CA 1
ATOM 2139 C C . LYS A 1 280 ? 5.420 25.812 92.512 1.00 46.11 283 LYS A C 1
ATOM 2140 O O . LYS A 1 280 ? 5.440 27.034 92.694 1.00 44.39 283 LYS A O 1
ATOM 2146 N N . PHE A 1 281 ? 4.460 25.231 91.805 1.00 42.29 284 PHE A N 1
ATOM 2147 C CA . PHE A 1 281 ? 3.417 26.004 91.144 1.00 46.04 284 PHE A CA 1
ATOM 2148 C C . PHE A 1 281 ? 2.077 25.439 91.588 1.00 52.74 284 PHE A C 1
ATOM 2149 O O . PHE A 1 281 ? 1.452 24.632 90.872 1.00 44.20 284 PHE A O 1
ATOM 2157 N N . PRO A 1 282 ? 1.609 25.851 92.772 1.00 58.59 285 PRO A N 1
ATOM 2158 C CA . PRO A 1 282 ? 0.293 25.414 93.260 1.00 51.86 285 PRO A CA 1
ATOM 2159 C C . PRO A 1 282 ? -0.785 25.591 92.219 1.00 58.29 285 PRO A C 1
ATOM 2160 O O . PRO A 1 282 ? -1.667 24.742 92.078 1.00 59.91 285 PRO A O 1
ATOM 2164 N N . ASP A 1 283 ? -0.693 26.672 91.436 1.00 62.37 286 ASP A N 1
ATOM 2165 C CA . ASP A 1 283 ? -1.648 26.929 90.364 1.00 60.52 286 ASP A CA 1
ATOM 2166 C C . ASP A 1 283 ? -1.738 25.774 89.380 1.00 63.81 286 ASP A C 1
ATOM 2167 O O . ASP A 1 283 ? -2.855 25.407 88.975 1.00 62.85 286 ASP A O 1
ATOM 2172 N N . LEU A 1 284 ? -0.581 25.199 88.986 1.00 58.87 287 LEU A N 1
ATOM 2173 C CA . LEU A 1 284 ? -0.576 24.132 87.985 1.00 56.08 287 LEU A CA 1
ATOM 2174 C C . LEU A 1 284 ? -0.755 22.750 88.599 1.00 53.49 287 LEU A C 1
ATOM 2175 O O . LEU A 1 284 ? -1.098 21.801 87.884 1.00 53.05 287 LEU A O 1
ATOM 2180 N N . LYS A 1 285 ? -0.530 22.607 89.901 1.00 54.19 288 LYS A N 1
ATOM 2181 C CA . LYS A 1 285 ? -0.703 21.310 90.536 1.00 55.71 288 LYS A CA 1
ATOM 2182 C C . LYS A 1 285 ? -2.154 20.884 90.406 1.00 58.02 288 LYS A C 1
ATOM 2183 O O . LYS A 1 285 ? -3.058 21.576 90.879 1.00 63.75 288 LYS A O 1
ATOM 2189 N N . GLY A 1 286 ? -2.377 19.755 89.747 1.00 56.92 289 GLY A N 1
ATOM 2190 C CA . GLY A 1 286 ? -3.701 19.279 89.441 1.00 48.39 289 GLY A CA 1
ATOM 2191 C C . GLY A 1 286 ? -4.072 19.398 87.981 1.00 58.70 289 GLY A C 1
ATOM 2192 O O . GLY A 1 286 ? -4.964 18.669 87.521 1.00 62.58 289 GLY A O 1
ATOM 2193 N N . LYS A 1 287 ? -3.420 20.292 87.233 1.00 60.56 290 LYS A N 1
ATOM 2194 C CA . LYS A 1 287 ? -3.679 20.442 85.805 1.00 58.16 290 LYS A CA 1
ATOM 2195 C C . LYS A 1 287 ? -2.671 19.699 84.936 1.00 57.84 290 LYS A C 1
ATOM 2196 O O . LYS A 1 287 ? -2.901 19.554 83.732 1.00 64.37 290 LYS A O 1
ATOM 2202 N N . ILE A 1 288 ? -1.567 19.241 85.507 1.00 58.06 291 ILE A N 1
ATOM 2203 C CA . ILE A 1 288 ? -0.555 18.488 84.773 1.00 57.81 291 ILE A CA 1
ATOM 2204 C C . ILE A 1 288 ? -0.387 17.163 85.502 1.00 56.98 291 ILE A C 1
ATOM 2205 O O . ILE A 1 288 ? -0.808 17.029 86.664 1.00 57.50 291 ILE A O 1
ATOM 2210 N N . PRO A 1 289 ? 0.203 16.160 84.853 1.00 56.89 292 PRO A N 1
ATOM 2211 C CA . PRO A 1 289 ? 0.277 14.833 85.472 1.00 49.88 292 PRO A CA 1
ATOM 2212 C C . PRO A 1 289 ? 1.141 14.825 86.720 1.00 50.15 292 PRO A C 1
ATOM 2213 O O . PRO A 1 289 ? 1.889 15.753 87.031 1.00 49.86 292 PRO A O 1
ATOM 2217 N N . VAL A 1 290 ? 1.010 13.730 87.459 1.00 54.32 293 VAL A N 1
ATOM 2218 C CA . VAL A 1 290 ? 1.858 13.476 88.606 1.00 54.11 293 VAL A CA 1
ATOM 2219 C C . VAL A 1 290 ? 2.836 12.326 88.371 1.00 54.22 293 VAL A C 1
ATOM 2220 O O . VAL A 1 290 ? 3.961 12.380 88.880 1.00 56.22 293 VAL A O 1
ATOM 2224 N N . ASP A 1 291 ? 2.483 11.363 87.512 1.00 55.54 294 ASP A N 1
ATOM 2225 C CA . ASP A 1 291 ? 2.769 9.929 87.629 1.00 66.34 294 ASP A CA 1
ATOM 2226 C C . ASP A 1 291 ? 3.541 9.506 88.875 1.00 67.32 294 ASP A C 1
ATOM 2227 O O . ASP A 1 291 ? 3.003 9.605 89.982 1.00 68.81 294 ASP A O 1
ATOM 2232 N N . GLU A 1 292 ? 4.772 8.975 88.707 1.00 63.96 295 GLU A N 1
ATOM 2233 C CA . GLU A 1 292 ? 5.458 8.290 89.801 1.00 61.05 295 GLU A CA 1
ATOM 2234 C C . GLU A 1 292 ? 6.561 9.171 90.378 1.00 56.03 295 GLU A C 1
ATOM 2235 O O . GLU A 1 292 ? 7.712 9.094 89.930 1.00 54.66 295 GLU A O 1
ATOM 2241 N N . PRO A 1 293 ? 6.260 10.008 91.376 1.00 57.74 296 PRO A N 1
ATOM 2242 C CA . PRO A 1 293 ? 7.282 10.925 91.899 1.00 54.40 296 PRO A CA 1
ATOM 2243 C C . PRO A 1 293 ? 8.452 10.157 92.486 1.00 53.47 296 PRO A C 1
ATOM 2244 O O . PRO A 1 293 ? 8.286 9.083 93.071 1.00 55.27 296 PRO A O 1
ATOM 2248 N N . GLY A 1 294 ? 9.650 10.725 92.313 1.00 56.10 297 GLY A N 1
ATOM 2249 C CA . GLY A 1 294 ? 10.888 10.097 92.729 1.00 51.85 297 GLY A CA 1
ATOM 2250 C C . GLY A 1 294 ? 11.425 9.024 91.802 1.00 51.93 297 GLY A C 1
ATOM 2251 O O . GLY A 1 294 ? 12.573 8.597 91.990 1.00 57.57 297 GLY A O 1
ATOM 2252 N N . SER A 1 295 ? 10.648 8.574 90.804 1.00 45.50 298 SER A N 1
ATOM 2253 C CA . SER A 1 295 ? 11.132 7.536 89.901 1.00 41.90 298 SER A CA 1
ATOM 2254 C C . SER A 1 295 ? 12.431 7.939 89.211 1.00 46.69 298 SER A C 1
ATOM 2255 O O . SER A 1 295 ? 13.201 7.066 88.806 1.00 51.14 298 SER A O 1
ATOM 2258 N N . ASP A 1 296 ? 12.724 9.239 89.129 1.00 49.75 299 ASP A N 1
ATOM 2259 C CA . ASP A 1 296 ? 13.880 9.705 88.368 1.00 48.52 299 ASP A CA 1
ATOM 2260 C C . ASP A 1 296 ? 15.202 9.285 89.004 1.00 48.88 299 ASP A C 1
ATOM 2261 O O . ASP A 1 296 ? 16.152 8.940 88.287 1.00 49.34 299 ASP A O 1
ATOM 2266 N N . LYS A 1 297 ? 15.292 9.300 90.340 1.00 51.37 300 LYS A N 1
ATOM 2267 C CA . LYS A 1 297 ? 16.576 9.003 90.986 1.00 53.89 300 LYS A CA 1
ATOM 2268 C C . LYS A 1 297 ? 17.057 7.591 90.669 1.00 50.91 300 LYS A C 1
ATOM 2269 O O . LYS A 1 297 ? 18.247 7.385 90.399 1.00 45.78 300 LYS A O 1
ATOM 2275 N N . SER A 1 298 ? 16.153 6.605 90.682 1.00 54.57 301 SER A N 1
ATOM 2276 C CA . SER A 1 298 ? 16.572 5.256 90.313 1.00 49.23 301 SER A CA 1
ATOM 2277 C C . SER A 1 298 ? 16.888 5.157 88.831 1.00 47.42 301 SER A C 1
ATOM 2278 O O . SER A 1 298 ? 17.817 4.438 88.453 1.00 48.14 301 SER A O 1
ATOM 2281 N N . VAL A 1 299 ? 16.155 5.876 87.979 1.00 42.26 302 VAL A N 1
ATOM 2282 C CA . VAL A 1 299 ? 16.414 5.802 86.543 1.00 41.87 302 VAL A CA 1
ATOM 2283 C C . VAL A 1 299 ? 17.771 6.422 86.199 1.00 42.90 302 VAL A C 1
ATOM 2284 O O . VAL A 1 299 ? 18.534 5.870 85.396 1.00 38.12 302 VAL A O 1
ATOM 2288 N N . ILE A 1 300 ? 18.088 7.582 86.788 1.00 38.90 303 ILE A N 1
ATOM 2289 C CA . ILE A 1 300 ? 19.387 8.207 86.552 1.00 35.01 303 ILE A CA 1
ATOM 2290 C C . ILE A 1 300 ? 20.504 7.335 87.106 1.00 43.88 303 ILE A C 1
ATOM 2291 O O . ILE A 1 300 ? 21.558 7.160 86.479 1.00 41.19 303 ILE A O 1
ATOM 2296 N N . ALA A 1 301 ? 20.300 6.795 88.308 1.00 44.84 304 ALA A N 1
ATOM 2297 C CA . ALA A 1 301 ? 21.305 5.930 88.900 1.00 38.34 304 ALA A CA 1
ATOM 2298 C C . ALA A 1 301 ? 21.524 4.689 88.052 1.00 42.01 304 ALA A C 1
ATOM 2299 O O . ALA A 1 301 ? 22.655 4.213 87.921 1.00 43.27 304 ALA A O 1
ATOM 2301 N N . GLU A 1 302 ? 20.462 4.170 87.444 1.00 43.48 305 GLU A N 1
ATOM 2302 C CA . GLU A 1 302 ? 20.517 2.859 86.811 1.00 47.91 305 GLU A CA 1
ATOM 2303 C C . GLU A 1 302 ? 20.941 2.886 85.350 1.00 46.20 305 GLU A C 1
ATOM 2304 O O . GLU A 1 302 ? 21.378 1.851 84.844 1.00 47.72 305 GLU A O 1
ATOM 2310 N N . SER A 1 303 ? 20.818 4.022 84.646 1.00 43.08 306 SER A N 1
ATOM 2311 C CA . SER A 1 303 ? 20.920 3.947 83.191 1.00 43.65 306 SER A CA 1
ATOM 2312 C C . SER A 1 303 ? 21.685 5.101 82.539 1.00 41.08 306 SER A C 1
ATOM 2313 O O . SER A 1 303 ? 21.564 5.287 81.317 1.00 41.48 306 SER A O 1
ATOM 2316 N N . LEU A 1 304 ? 22.462 5.878 83.300 1.00 37.74 307 LEU A N 1
ATOM 2317 C CA . LEU A 1 304 ? 23.257 6.958 82.729 1.00 39.58 307 LEU A CA 1
ATOM 2318 C C . LEU A 1 304 ? 24.689 6.911 83.241 1.00 42.10 307 LEU A C 1
ATOM 2319 O O . LEU A 1 304 ? 24.926 6.669 84.429 1.00 42.52 307 LEU A O 1
ATOM 2324 N N . ALA A 1 305 ? 25.640 7.164 82.342 1.00 40.76 308 ALA A N 1
ATOM 2325 C CA . ALA A 1 305 ? 27.011 7.378 82.770 1.00 40.34 308 ALA A CA 1
ATOM 2326 C C . ALA A 1 305 ? 27.093 8.552 83.741 1.00 38.35 308 ALA A C 1
ATOM 2327 O O . ALA A 1 305 ? 26.177 9.366 83.866 1.00 42.55 308 ALA A O 1
ATOM 2329 N N . THR A 1 306 ? 28.218 8.628 84.428 1.00 40.67 309 THR A N 1
ATOM 2330 C CA . THR A 1 306 ? 28.567 9.776 85.242 1.00 40.35 309 THR A CA 1
ATOM 2331 C C . THR A 1 306 ? 29.378 10.745 84.401 1.00 40.72 309 THR A C 1
ATOM 2332 O O . THR A 1 306 ? 30.389 10.359 83.801 1.00 38.21 309 THR A O 1
ATOM 2336 N N . ILE A 1 307 ? 28.926 11.992 84.348 1.00 40.40 310 ILE A N 1
ATOM 2337 C CA . ILE A 1 307 ? 29.669 13.046 83.672 1.00 40.91 310 ILE A CA 1
ATOM 2338 C C . ILE A 1 307 ? 30.659 13.619 84.664 1.00 41.41 310 ILE A C 1
ATOM 2339 O O . ILE A 1 307 ? 30.261 14.146 85.708 1.00 45.72 310 ILE A O 1
ATOM 2344 N N . ASP A 1 308 ? 31.946 13.510 84.351 1.00 41.41 311 ASP A N 1
ATOM 2345 C CA . ASP A 1 308 ? 32.996 13.995 85.244 1.00 45.25 311 ASP A CA 1
ATOM 2346 C C . ASP A 1 308 ? 33.571 15.282 84.665 1.00 43.66 311 ASP A C 1
ATOM 2347 O O . ASP A 1 308 ? 34.539 15.256 83.901 1.00 45.49 311 ASP A O 1
ATOM 2352 N N . ASP A 1 309 ? 32.983 16.415 85.060 1.00 42.37 312 ASP A N 1
ATOM 2353 C CA . ASP A 1 309 ? 33.395 17.730 84.583 1.00 41.75 312 ASP A CA 1
ATOM 2354 C C . ASP A 1 309 ? 34.268 18.470 85.595 1.00 44.73 312 ASP A C 1
ATOM 2355 O O . ASP A 1 309 ? 34.294 19.707 85.599 1.00 44.98 312 ASP A O 1
ATOM 2360 N N . THR A 1 310 ? 35.022 17.731 86.422 1.00 45.65 313 THR A N 1
ATOM 2361 C CA . THR A 1 310 ? 35.863 18.353 87.446 1.00 45.94 313 THR A CA 1
ATOM 2362 C C . THR A 1 310 ? 36.770 19.428 86.852 1.00 46.73 313 THR A C 1
ATOM 2363 O O . THR A 1 310 ? 36.773 20.575 87.311 1.00 46.43 313 THR A O 1
ATOM 2367 N N . LYS A 1 311 ? 37.522 19.082 85.806 1.00 44.12 314 LYS A N 1
ATOM 2368 C CA . LYS A 1 311 ? 38.474 20.027 85.242 1.00 42.86 314 LYS A CA 1
ATOM 2369 C C . LYS A 1 311 ? 37.767 21.245 84.654 1.00 47.23 314 LYS A C 1
ATOM 2370 O O . LYS A 1 311 ? 38.230 22.384 84.815 1.00 46.84 314 LYS A O 1
ATOM 2376 N N . SER A 1 312 ? 36.627 21.032 83.991 1.00 47.69 315 SER A N 1
ATOM 2377 C CA . SER A 1 312 ? 35.842 22.165 83.508 1.00 44.99 315 SER A CA 1
ATOM 2378 C C . SER A 1 312 ? 35.361 23.042 84.663 1.00 44.96 315 SER A C 1
ATOM 2379 O O . SER A 1 312 ? 35.436 24.272 84.591 1.00 47.16 315 SER A O 1
ATOM 2382 N N . ARG A 1 313 ? 34.884 22.430 85.747 1.00 44.96 316 ARG A N 1
ATOM 2383 C CA . ARG A 1 313 ? 34.452 23.218 86.902 1.00 48.83 316 ARG A CA 1
ATOM 2384 C C . ARG A 1 313 ? 35.607 23.969 87.557 1.00 50.00 316 ARG A C 1
ATOM 2385 O O . ARG A 1 313 ? 35.411 25.079 88.074 1.00 49.25 316 ARG A O 1
ATOM 2393 N N . GLU A 1 314 ? 36.798 23.368 87.592 1.00 50.16 317 GLU A N 1
ATOM 2394 C CA . GLU A 1 314 ? 37.959 24.100 88.076 1.00 52.11 317 GLU A CA 1
ATOM 2395 C C . GLU A 1 314 ? 38.293 25.251 87.144 1.00 51.33 317 GLU A C 1
ATOM 2396 O O . GLU A 1 314 ? 38.674 26.337 87.593 1.00 54.16 317 GLU A O 1
ATOM 2402 N N . LEU A 1 315 ? 38.164 25.028 85.842 1.00 46.91 318 LEU A N 1
ATOM 2403 C CA . LEU A 1 315 ? 38.527 26.065 84.895 1.00 45.64 318 LEU A CA 1
ATOM 2404 C C . LEU A 1 315 ? 37.628 27.284 85.045 1.00 51.62 318 LEU A C 1
ATOM 2405 O O . LEU A 1 315 ? 38.086 28.421 84.864 1.00 48.94 318 LEU A O 1
ATOM 2410 N N . LEU A 1 316 ? 36.361 27.072 85.421 1.00 54.37 319 LEU A N 1
ATOM 2411 C CA . LEU A 1 316 ? 35.369 28.145 85.451 1.00 51.99 319 LEU A CA 1
ATOM 2412 C C . LEU A 1 316 ? 35.257 28.773 86.832 1.00 48.28 319 LEU A C 1
ATOM 2413 O O . LEU A 1 316 ? 35.097 29.988 86.955 1.00 50.72 319 LEU A O 1
ATOM 2418 N N . GLY A 1 317 ? 35.331 27.967 87.880 1.00 46.71 320 GLY A N 1
ATOM 2419 C CA . GLY A 1 317 ? 35.278 28.462 89.243 1.00 47.54 320 GLY A CA 1
ATOM 2420 C C . GLY A 1 317 ? 34.081 29.317 89.620 1.00 48.85 320 GLY A C 1
ATOM 2421 O O . GLY A 1 317 ? 34.263 30.414 90.149 1.00 59.85 320 GLY A O 1
ATOM 2422 N N . PHE A 1 318 ? 32.859 28.851 89.362 1.00 46.53 321 PHE A N 1
ATOM 2423 C CA . PHE A 1 318 ? 31.683 29.524 89.893 1.00 42.45 321 PHE A CA 1
ATOM 2424 C C . PHE A 1 318 ? 30.574 28.502 90.076 1.00 45.41 321 PHE A C 1
ATOM 2425 O O . PHE A 1 318 ? 30.560 27.450 89.434 1.00 50.14 321 PHE A O 1
ATOM 2433 N N . GLU A 1 319 ? 29.658 28.827 90.984 1.00 49.31 322 GLU A N 1
ATOM 2434 C CA . GLU A 1 319 ? 28.534 27.961 91.314 1.00 48.87 322 GLU A CA 1
ATOM 2435 C C . GLU A 1 319 ? 27.472 28.004 90.214 1.00 44.31 322 GLU A C 1
ATOM 2436 O O . GLU A 1 319 ? 27.055 29.079 89.775 1.00 49.71 322 GLU A O 1
ATOM 2442 N N . TYR A 1 320 ? 27.039 26.830 89.760 1.00 43.51 323 TYR A N 1
ATOM 2443 C CA . TYR A 1 320 ? 25.946 26.732 88.800 1.00 37.41 323 TYR A CA 1
ATOM 2444 C C . TYR A 1 320 ? 24.601 26.817 89.504 1.00 40.77 323 TYR A C 1
ATOM 2445 O O . TYR A 1 320 ? 24.459 26.405 90.664 1.00 41.86 323 TYR A O 1
ATOM 2454 N N . TYR A 1 321 ? 23.598 27.317 88.781 1.00 34.71 324 TYR A N 1
ATOM 2455 C CA . TYR A 1 321 ? 22.213 27.081 89.185 1.00 34.67 324 TYR A CA 1
ATOM 2456 C C . TYR A 1 321 ? 21.944 25.580 89.324 1.00 37.42 324 TYR A C 1
ATOM 2457 O O . TYR A 1 321 ? 22.604 24.747 88.691 1.00 36.84 324 TYR A O 1
ATOM 2466 N N . ASN A 1 322 ? 20.958 25.223 90.148 1.00 32.86 325 ASN A N 1
ATOM 2467 C CA . ASN A 1 322 ? 20.557 23.823 90.240 1.00 33.17 325 ASN A CA 1
ATOM 2468 C C . ASN A 1 322 ? 19.253 23.599 89.463 1.00 34.46 325 ASN A C 1
ATOM 2469 O O . ASN A 1 322 ? 18.660 24.540 88.915 1.00 34.04 325 ASN A O 1
ATOM 2474 N N . LEU A 1 323 ? 18.800 22.335 89.422 1.00 28.65 326 LEU A N 1
ATOM 2475 C CA . LEU A 1 323 ? 17.606 22.000 88.643 1.00 30.21 326 LEU A CA 1
ATOM 2476 C C . LEU A 1 323 ? 16.411 22.854 89.057 1.00 35.62 326 LEU A C 1
ATOM 2477 O O . LEU A 1 323 ? 15.727 23.432 88.200 1.00 36.73 326 LEU A O 1
ATOM 2482 N N . GLU A 1 324 ? 16.137 22.942 90.367 1.00 34.14 327 GLU A N 1
ATOM 2483 C CA . GLU A 1 324 ? 14.931 23.641 90.809 1.00 34.53 327 GLU A CA 1
ATOM 2484 C C . GLU A 1 324 ? 14.969 25.116 90.416 1.00 33.08 327 GLU A C 1
ATOM 2485 O O . GLU A 1 324 ? 13.978 25.645 89.907 1.00 33.10 327 GLU A O 1
ATOM 2491 N N . GLN A 1 325 ? 16.090 25.801 90.641 1.00 28.33 328 GLN A N 1
ATOM 2492 C CA . GLN A 1 325 ? 16.163 27.195 90.220 1.00 33.98 328 GLN A CA 1
ATOM 2493 C C . GLN A 1 325 ? 15.948 27.314 88.723 1.00 32.32 328 GLN A C 1
ATOM 2494 O O . GLN A 1 325 ? 15.126 28.110 88.257 1.00 33.03 328 GLN A O 1
ATOM 2500 N N . SER A 1 326 ? 16.675 26.505 87.956 1.00 33.01 329 SER A N 1
ATOM 2501 C CA . SER A 1 326 ? 16.629 26.605 86.508 1.00 32.16 329 SER A CA 1
ATOM 2502 C C . SER A 1 326 ? 15.228 26.316 85.992 1.00 32.90 329 SER A C 1
ATOM 2503 O O . SER A 1 326 ? 14.686 27.067 85.169 1.00 30.51 329 SER A O 1
ATOM 2506 N N . VAL A 1 327 ? 14.615 25.233 86.478 1.00 32.41 330 VAL A N 1
ATOM 2507 C CA . VAL A 1 327 ? 13.265 24.894 86.034 1.00 33.88 330 VAL A CA 1
ATOM 2508 C C . VAL A 1 327 ? 12.284 25.981 86.435 1.00 32.35 330 VAL A C 1
ATOM 2509 O O . VAL A 1 327 ? 11.450 26.411 85.625 1.00 33.03 330 VAL A O 1
ATOM 2513 N N . TYR A 1 328 ? 12.383 26.452 87.684 1.00 32.89 331 TYR A N 1
ATOM 2514 C CA . TYR A 1 328 ? 11.470 27.472 88.197 1.00 34.31 331 TYR A CA 1
ATOM 2515 C C . TYR A 1 328 ? 11.581 28.754 87.399 1.00 37.43 331 TYR A C 1
ATOM 2516 O O . TYR A 1 328 ? 10.570 29.289 86.922 1.00 39.89 331 TYR A O 1
ATOM 2525 N N . ASP A 1 329 ? 12.809 29.267 87.250 1.00 33.08 332 ASP A N 1
ATOM 2526 C CA . ASP A 1 329 ? 12.999 30.494 86.493 1.00 33.32 332 ASP A CA 1
ATOM 2527 C C . ASP A 1 329 ? 12.445 30.360 85.089 1.00 34.19 332 ASP A C 1
ATOM 2528 O O . ASP A 1 329 ? 11.957 31.340 84.522 1.00 41.58 332 ASP A O 1
ATOM 2533 N N . THR A 1 330 ? 12.484 29.157 84.521 1.00 31.09 333 THR A N 1
ATOM 2534 C CA . THR A 1 330 ? 11.996 28.967 83.161 1.00 34.98 333 THR A CA 1
ATOM 2535 C C . THR A 1 330 ? 10.475 28.979 83.123 1.00 37.77 333 THR A C 1
ATOM 2536 O O . THR A 1 330 ? 9.867 29.670 82.293 1.00 34.67 333 THR A O 1
ATOM 2540 N N . VAL A 1 331 ? 9.853 28.178 83.989 1.00 31.86 334 VAL A N 1
ATOM 2541 C CA . VAL A 1 331 ? 8.401 28.103 84.003 1.00 36.11 334 VAL A CA 1
ATOM 2542 C C . VAL A 1 331 ? 7.808 29.461 84.365 1.00 40.17 334 VAL A C 1
ATOM 2543 O O . VAL A 1 331 ? 6.835 29.914 83.740 1.00 37.24 334 VAL A O 1
ATOM 2547 N N . GLU A 1 332 ? 8.380 30.123 85.385 1.00 35.94 335 GLU A N 1
ATOM 2548 C CA . GLU A 1 332 ? 7.885 31.427 85.812 1.00 35.54 335 GLU A CA 1
ATOM 2549 C C . GLU A 1 332 ? 7.808 32.366 84.626 1.00 37.37 335 GLU A C 1
ATOM 2550 O O . GLU A 1 332 ? 6.784 33.016 84.383 1.00 33.70 335 GLU A O 1
ATOM 2556 N N . GLN A 1 333 ? 8.877 32.393 83.835 1.00 37.33 336 GLN A N 1
ATOM 2557 C CA . GLN A 1 333 ? 8.924 33.269 82.678 1.00 30.41 336 GLN A CA 1
ATOM 2558 C C . GLN A 1 333 ? 7.839 32.913 81.679 1.00 31.64 336 GLN A C 1
ATOM 2559 O O . GLN A 1 333 ? 7.091 33.778 81.237 1.00 40.34 336 GLN A O 1
ATOM 2565 N N . ILE A 1 334 ? 7.718 31.637 81.333 1.00 36.31 337 ILE A N 1
ATOM 2566 C CA . ILE A 1 334 ? 6.703 31.209 80.373 1.00 38.54 337 ILE A CA 1
ATOM 2567 C C . ILE A 1 334 ? 5.306 31.569 80.866 1.00 42.13 337 ILE A C 1
ATOM 2568 O O . ILE A 1 334 ? 4.489 32.128 80.124 1.00 40.54 337 ILE A O 1
ATOM 2573 N N . VAL A 1 335 ? 4.997 31.219 82.116 1.00 39.24 338 VAL A N 1
ATOM 2574 C CA . VAL A 1 335 ? 3.641 31.409 82.623 1.00 38.25 338 VAL A CA 1
ATOM 2575 C C . VAL A 1 335 ? 3.285 32.894 82.649 1.00 40.93 338 VAL A C 1
ATOM 2576 O O . VAL A 1 335 ? 2.241 33.312 82.130 1.00 43.46 338 VAL A O 1
ATOM 2580 N N . ASN A 1 336 ? 4.160 33.718 83.226 1.00 36.02 339 ASN A N 1
ATOM 2581 C CA . ASN A 1 336 ? 3.888 35.151 83.275 1.00 39.80 339 ASN A CA 1
ATOM 2582 C C . ASN A 1 336 ? 3.810 35.772 81.884 1.00 41.56 339 ASN A C 1
ATOM 2583 O O . ASN A 1 336 ? 3.091 36.755 81.687 1.00 46.44 339 ASN A O 1
ATOM 2588 N N . ALA A 1 337 ? 4.537 35.225 80.909 1.00 44.07 340 ALA A N 1
ATOM 2589 C CA . ALA A 1 337 ? 4.539 35.833 79.583 1.00 46.15 340 ALA A CA 1
ATOM 2590 C C . ALA A 1 337 ? 3.223 35.591 78.864 1.00 42.46 340 ALA A C 1
ATOM 2591 O O . ALA A 1 337 ? 2.770 36.450 78.102 1.00 46.95 340 ALA A O 1
ATOM 2593 N N . HIS A 1 338 ? 2.592 34.448 79.109 1.00 42.19 341 HIS A N 1
ATOM 2594 C CA . HIS A 1 338 ? 1.264 34.174 78.585 1.00 47.86 341 HIS A CA 1
ATOM 2595 C C . HIS A 1 338 ? 0.181 35.032 79.242 1.00 56.75 341 HIS A C 1
ATOM 2596 O O . HIS A 1 338 ? -0.980 34.943 78.826 1.00 61.94 341 HIS A O 1
ATOM 2603 N N . LYS A 1 339 ? 0.552 35.868 80.222 1.00 59.22 342 LYS A N 1
ATOM 2604 C CA . LYS A 1 339 ? -0.339 36.685 81.066 1.00 54.29 342 LYS A CA 1
ATOM 2605 C C . LYS A 1 339 ? -1.113 35.790 82.019 1.00 58.53 342 LYS A C 1
ATOM 2606 O O . LYS A 1 339 ? -0.635 35.504 83.123 1.00 56.61 342 LYS A O 1
#

Nearest PDB structures (foldseek):
  6kws-assembly1_A  TM=1.003E+00  e=2.877E-72  Candida albicans SC5314
  6kwt-assembly1_A  TM=9.968E-01  e=4.413E-66  Candida albicans SC5314
  4pvd-assembly2_B  TM=9.679E-01  e=3.325E-45  Saccharomyces cerevisiae S288C
  5ywl-assembly1_A  TM=9.591E-01  e=8.801E-43  Scheffersomyces stipitis CBS 6054
  5yw4-assembly1_A  TM=9.495E-01  e=5.879E-42  Scheffersomyces stipitis CBS 6054

Radius of gyration: 20.03 Å; Cα contacts (8 Å, |Δi|>4): 645; chains: 1; bounding box: 55×51×42 Å

InterPro domains:
  IPR001509 NAD-dependent epimerase/dehydratase [PF01370] (7-262)
  IPR036291 NAD(P)-binding domain superfamily [SSF51735] (5-337)
  IPR050425 NAD(P)-dependent dehydratase-like [PTHR10366] (6-313)

Sequence (336 aa):
PITVIVSGATGFIAQHVVKQLLAKNYQVIGTVRSTAKGDHLLKLFNNPKNLSYEIVEDVGTKGAFDKVLQKHGEAKVFLHLASFNVTDVEKELLLPAVDGTKNVLQAIYNFGNNIEKVVITSSYAAISTASKEADKNAIITEKDWNEISWQDALLNPVNGYRGSKKFAEKAAWDFIKSNDNVKFSLSTINPSFVFGPQSFGSEIKQSLNTSSEIINSILKLKPNDSIPASKGGWVDVRDVAKAHIIAFENEDAKNQRILLNSGRFTSQSLVDIINDKFPDLKGKIPVDEPGSDKSVIAESLATIDDTKSRELLGFEYYNLEQSVYDTVEQIVNAHK

Foldseek 3Di:
DAEEEEEPCLDQLNVLLVVVCVVVVHQYEYEHQDPVSFVVSCVVVPNDPSYYYDYQNQQQDACSCQVVLQVCQRHAEYEYEDDADDDFLVVPFACSLLSRLLRNVVSCVPRVVNHAEYEYEFACLQFDAPVQFQDLAHETEQVHGHPDDPVNCRPDVVSSHSVNSNNSVVNNVCVVVVDPPDRYFYFYEHEYAEFAAGPDLVPDDQQDPGSNNLLVVQLPAFAPDDFDWDKDFYFYSSVSSLLSVLCPVQPVNTPGYAYGTDDMDTSLRLLVLCLVPPVVCNNGGYNPDHPPTVCVCSNTGYHYDRPVNCVSRVDDGDHPNVRSVNHVVSNVVSVD

Secondary structure (DSSP, 8-state):
--EEEEESTTSHHHHHHHHHHHHTT-EEEEEESSHHHHHHHHHHTT--TTEEEEE-S-TTSTTTTHHHHHHTTTEEEEEE------S-HIIIIIHHHHHHHHHHHHHHHHH-TT--EEEEE--GGGT--HHHHT-TT-EE-TT------HHHHTSSHHHHHHHHHHHHHHHHHHHHHHSSS--SEEEEEEESEEES--S-GGG--SS-SSTTHHHHHHHT--TTSPPPP-EEEEEEHHHHHHHHHHHHHSGGGTT-EEEE--EEEEHHHHHHHHHHH-TTTBTTB---STTHHHHHHHHH-PEE--HHHHHHH-SPPP-HHHHHHHHHHHHHHHT-

Solvent-accessible surface area: 15605 Å² total; per-residue (Å²): 161,75,7,0,0,0,0,8,0,23,34,34,27,2,9,9,0,0,81,44,0,24,84,89,115,22,81,1,8,0,1,0,67,44,72,75,97,0,63,68,0,29,138,31,32,128,93,42,188,33,10,49,50,48,73,8,141,86,21,22,72,185,32,25,2,30,135,5,3,102,120,36,37,93,2,75,4,0,0,19,27,22,151,159,138,35,129,67,10,54,139,87,46,0,54,65,26,23,69,8,13,101,22,3,0,75,4,2,42,75,63,2,98,67,2,84,38,2,1,13,30,8,12,13,6,0,0,1,36,71,91,72,28,67,60,113,112,11,102,0,33,17,180,34,67,3,128,27,44,65,122,68,0,65,128,65,80,103,38,0,114,50,0,7,59,15,24,19,4,88,4,0,23,66,14,24,156,94,48,103,119,42,119,13,15,1,4,0,0,0,8,12,88,15,0,1,15,31,14,39,37,87,49,26,108,134,53,13,126,35,34,0,44,35,0,4,35,0,35,113,33,148,66,150,56,100,31,53,107,36,91,3,1,5,0,0,0,44,7,0,0,66,0,0,0,28,2,10,62,38,117,102,1,95,78,49,23,0,0,0,6,24,21,35,0,12,3,13,6,0,0,30,25,0,12,103,96,22,114,118,32,121,54,133,4,2,77,95,117,85,42,46,7,131,62,58,26,72,120,32,11,3,81,20,52,10,80,77,0,94,134,19,11,62,45,159,17,71,78,27,64,66,0,0,74,36,2,0,72,32,2,55,91,32,97,210

B-factor: mean 47.89, std 12.88, range [24.27, 99.08]